Protein AF-A0A920RG18-F1 (afdb_monomer)

Radius of gyration: 22.8 Å; Cα contacts (8 Å, |Δi|>4): 360; chains: 1; bounding box: 55×48×65 Å

Sequence (261 aa):
MGRFRPRRASAFYIYRQESNDHEQSGLVAAVPLAEYEQGRMLPHEHTRGDREEQLICYLESVRASSSPVCLAYAGQANISTHIDEVMETEPLLDFVTHDRVRQIVWQVSDPERITQLQHDFSKVGTTYITDGHHRAAAGEKFAARQIRAGQSFSPNAGWTQLLALLVPLEGLRLLSHNRYVRYPHGFDQGAFLRALSSVVVVEKIQSEAIAQAGPTRSGEFIMLLGGESYRLDVDRTRLPNELVTDLDVSLLQKKNLGTVT

Solvent-accessible surface area (backbone atoms only — not comparable to full-atom values): 15549 Å² total; per-residue (Å²): 135,89,79,93,73,93,74,89,70,76,62,42,30,40,43,36,44,38,45,101,89,50,62,37,57,28,43,35,41,77,42,55,41,64,41,46,79,70,62,33,43,38,71,82,69,86,72,55,69,72,63,20,51,55,48,31,55,45,42,74,72,67,70,61,87,90,67,61,30,33,29,33,29,80,72,49,70,71,58,50,52,58,52,52,62,53,68,76,45,87,59,76,40,78,49,69,48,98,88,63,35,36,42,37,31,34,75,45,63,52,68,66,59,50,52,50,51,52,55,53,55,69,68,57,78,55,33,33,48,76,42,44,58,45,56,54,54,17,42,52,55,42,34,54,47,44,45,75,73,67,48,80,87,50,80,86,38,76,62,36,38,37,54,28,34,42,26,37,52,88,50,58,84,87,74,86,88,84,82,88,79,86,77,64,92,87,68,53,68,67,61,50,51,57,58,47,50,76,67,24,50,73,42,79,50,91,48,69,68,59,59,70,68,47,59,90,51,93,44,43,40,69,46,82,56,96,93,40,42,29,41,36,37,51,50,58,88,77,44,60,77,91,53,56,80,51,55,62,78,50,54,53,38,75,75,75,65,53,83,88,127

Foldseek 3Di:
DDDDDDDPADWKKKKWKDDPPAIFIFIWDWDFLVCVVVCQAAEDDDDDPVLLVVLLVVCVPVVDDPDAFEKEFADDPQLVVLSVVQVPDDFPDWDADPVRMIMTMHIGRDPVSVVSNVVVVVPTRHIYGPDDPSVSVSLVVNLVVCVVVVNDDDRPDSSRIGGHTYTYPVRDDDDDDDDDADDDPPDDPVVLVVLLVLFWPKDWDPDPVVLVVADDDFQWGWDQDPNTIIITHGPLVSDDPVCSPPGSVVSCDVRPRDDDD

Nearest PDB structures (foldseek):
  1k4j-assembly1_A  TM=3.443E-01  e=1.015E+00  Pantoea stewartii subsp. stewartii
  1kzf-assembly1_A  TM=2.634E-01  e=6.347E-01  Pantoea stewartii subsp. stewartii
  6wm2-assembly1_O  TM=2.349E-01  e=5.260E+00  Homo sapiens
  2wbm-assembly2_B  TM=1.714E-01  e=5.578E+00  Methanothermobacter thermautotrophicus str. Delta H

Structure (mmCIF, N/CA/C/O backbone):
data_AF-A0A920RG18-F1
#
_entry.id   AF-A0A920RG18-F1
#
loop_
_atom_site.group_PDB
_atom_site.id
_atom_site.type_symbol
_atom_site.label_atom_id
_atom_site.label_alt_id
_atom_site.label_comp_id
_atom_site.label_asym_id
_atom_site.label_entity_id
_atom_site.label_seq_id
_atom_site.pdbx_PDB_ins_code
_atom_site.Cartn_x
_atom_site.Cartn_y
_atom_site.Cartn_z
_atom_site.occupancy
_atom_site.B_iso_or_equiv
_atom_site.auth_seq_id
_atom_site.auth_comp_id
_atom_site.auth_asym_id
_atom_site.auth_atom_id
_atom_site.pdbx_PDB_model_num
ATOM 1 N N . MET A 1 1 ? -25.215 -3.107 -7.377 1.00 41.75 1 MET A N 1
ATOM 2 C CA . MET A 1 1 ? -25.303 -1.769 -6.750 1.00 41.75 1 MET A CA 1
ATOM 3 C C . MET A 1 1 ? -25.089 -1.949 -5.253 1.00 41.75 1 MET A C 1
ATOM 5 O O . MET A 1 1 ? -25.872 -2.654 -4.629 1.00 41.75 1 MET A O 1
ATOM 9 N N . GLY A 1 2 ? -23.979 -1.446 -4.708 1.00 59.12 2 GLY A N 1
ATOM 10 C CA . GLY A 1 2 ? -23.667 -1.570 -3.279 1.00 59.12 2 GLY A CA 1
ATOM 11 C C . GLY A 1 2 ? -24.456 -0.564 -2.437 1.00 59.12 2 GLY A C 1
ATOM 12 O O . GLY A 1 2 ? -24.834 0.495 -2.933 1.00 59.12 2 GLY A O 1
ATOM 13 N N . ARG A 1 3 ? -24.712 -0.884 -1.164 1.00 62.44 3 ARG A N 1
ATOM 14 C CA . ARG A 1 3 ? -25.320 0.033 -0.187 1.00 62.44 3 ARG A CA 1
ATOM 15 C C . ARG A 1 3 ? -24.342 0.244 0.963 1.00 62.44 3 ARG A C 1
ATOM 17 O O . ARG A 1 3 ? -24.015 -0.715 1.656 1.00 62.44 3 ARG A O 1
ATOM 24 N N . PHE A 1 4 ? -23.929 1.487 1.206 1.00 70.31 4 PHE A N 1
ATOM 25 C CA . PHE A 1 4 ? -23.178 1.829 2.412 1.00 70.31 4 PHE A CA 1
ATOM 26 C C . PHE A 1 4 ? -24.089 1.697 3.636 1.00 70.31 4 PHE A C 1
ATOM 28 O O . PHE A 1 4 ? -25.216 2.203 3.650 1.00 70.31 4 PHE A O 1
ATOM 35 N N . ARG A 1 5 ? -23.617 0.986 4.662 1.00 70.81 5 ARG A N 1
ATOM 36 C CA . ARG A 1 5 ? -24.289 0.889 5.959 1.00 70.81 5 ARG A CA 1
ATOM 37 C C . ARG A 1 5 ? -23.372 1.490 7.022 1.00 70.81 5 ARG A C 1
ATOM 39 O O . ARG A 1 5 ? -22.292 0.943 7.232 1.00 70.81 5 ARG A O 1
ATOM 46 N N . PRO A 1 6 ? -23.770 2.583 7.693 1.00 70.81 6 PRO A N 1
ATOM 47 C CA . PRO A 1 6 ? -22.968 3.136 8.773 1.00 70.81 6 PRO A CA 1
ATOM 48 C C . PRO A 1 6 ? -22.889 2.129 9.927 1.00 70.81 6 PRO A C 1
ATOM 50 O O . PRO A 1 6 ? -23.912 1.653 10.424 1.00 70.81 6 PRO A O 1
ATOM 53 N N . ARG A 1 7 ? -21.667 1.806 10.354 1.00 73.69 7 ARG A N 1
ATOM 54 C CA . ARG A 1 7 ? -21.377 1.056 11.583 1.00 73.69 7 ARG A CA 1
ATOM 55 C C . ARG A 1 7 ? -20.970 2.073 12.649 1.00 73.69 7 ARG A C 1
ATOM 57 O O . ARG A 1 7 ? -20.117 2.912 12.389 1.00 73.69 7 ARG A O 1
ATOM 64 N N . ARG A 1 8 ? -21.620 2.041 13.818 1.00 71.94 8 ARG A N 1
ATOM 65 C CA . ARG A 1 8 ? -21.361 3.001 14.912 1.00 71.94 8 ARG A CA 1
ATOM 66 C C . ARG A 1 8 ? -20.245 2.568 15.864 1.00 71.94 8 ARG A C 1
ATOM 68 O O . ARG A 1 8 ? -19.688 3.419 16.541 1.00 71.94 8 ARG A O 1
ATOM 75 N N . ALA A 1 9 ? -19.953 1.272 15.938 1.00 83.06 9 ALA A N 1
ATOM 76 C CA . ALA A 1 9 ? -18.877 0.753 16.772 1.00 83.06 9 ALA A CA 1
ATOM 77 C C . ALA A 1 9 ? -17.548 0.822 16.014 1.00 83.06 9 ALA A C 1
ATOM 79 O O . ALA A 1 9 ? -17.490 0.416 14.849 1.00 83.06 9 ALA A O 1
ATOM 80 N N . SER A 1 10 ? -16.507 1.319 16.682 1.00 87.88 10 SER A N 1
ATOM 81 C CA . SER A 1 10 ? -15.133 1.256 16.188 1.00 87.88 10 SER A CA 1
ATOM 82 C C . SER A 1 10 ? -14.728 -0.197 15.974 1.00 87.88 10 SER A C 1
ATOM 84 O O . SER A 1 10 ? -15.005 -1.054 16.811 1.00 87.88 10 SER A O 1
ATOM 86 N N . ALA A 1 11 ? -14.087 -0.466 14.846 1.00 94.44 11 ALA A N 1
ATOM 87 C CA . ALA A 1 11 ? -13.561 -1.778 14.525 1.00 94.44 11 ALA A CA 1
ATOM 88 C C . ALA A 1 11 ? -12.360 -1.624 13.598 1.00 94.44 11 ALA A C 1
ATOM 90 O O . ALA A 1 11 ? -12.334 -0.717 12.760 1.00 94.44 11 ALA A O 1
ATOM 91 N N . PHE A 1 12 ? -11.415 -2.545 13.724 1.00 97.00 12 PHE A N 1
ATOM 92 C CA . PHE A 1 12 ? -10.500 -2.848 12.634 1.00 97.00 12 PHE A CA 1
ATOM 93 C C . PHE A 1 12 ? -11.052 -4.007 11.818 1.00 97.00 12 PHE A C 1
ATOM 95 O O . PHE A 1 12 ? -11.976 -4.709 12.241 1.00 97.00 12 PHE A O 1
ATOM 102 N N . TYR A 1 13 ? -10.481 -4.205 10.641 1.00 97.44 13 TYR A N 1
ATOM 103 C CA . TYR A 1 13 ? -10.758 -5.388 9.844 1.00 97.44 13 TYR A CA 1
ATOM 104 C C . TYR A 1 13 ? -9.444 -6.042 9.469 1.00 97.44 13 TYR A C 1
ATOM 106 O O . TYR A 1 13 ? -8.442 -5.359 9.298 1.00 97.44 13 TYR A O 1
ATOM 114 N N . ILE A 1 14 ? -9.448 -7.356 9.335 1.00 98.25 14 ILE A N 1
ATOM 115 C CA . ILE A 1 14 ? -8.349 -8.077 8.703 1.00 98.25 14 ILE A CA 1
ATOM 116 C C . ILE A 1 14 ? -8.837 -8.468 7.326 1.00 98.25 14 ILE A C 1
ATOM 118 O O . ILE A 1 14 ? -9.969 -8.926 7.183 1.00 98.25 14 ILE A O 1
ATOM 122 N N . TYR A 1 15 ? -8.004 -8.249 6.323 1.00 97.56 15 TYR A N 1
ATOM 123 C CA . TYR A 1 15 ? -8.290 -8.597 4.944 1.00 97.56 15 TYR A CA 1
ATOM 124 C C . TYR A 1 15 ? -7.223 -9.556 4.444 1.00 97.56 15 TYR A C 1
ATOM 126 O O . TYR A 1 15 ? -6.036 -9.254 4.560 1.00 97.56 15 TYR A O 1
ATOM 134 N N . ARG A 1 16 ? -7.652 -10.693 3.895 1.00 96.88 16 ARG A N 1
ATOM 135 C CA . ARG A 1 16 ? -6.790 -11.691 3.262 1.00 96.88 16 ARG A CA 1
ATOM 136 C C . ARG A 1 16 ? -7.188 -11.882 1.808 1.00 96.88 16 ARG A C 1
ATOM 138 O O . ARG A 1 16 ? -8.374 -11.986 1.490 1.00 96.88 16 ARG A O 1
ATOM 145 N N . GLN A 1 17 ? -6.179 -11.956 0.950 1.00 95.12 17 GLN A N 1
ATOM 146 C CA . GLN A 1 17 ? -6.311 -12.354 -0.443 1.00 95.12 17 GLN A CA 1
ATOM 147 C C . GLN A 1 17 ? -5.532 -13.646 -0.659 1.00 95.12 17 GLN A C 1
ATOM 149 O O . GLN A 1 17 ? -4.350 -13.700 -0.326 1.00 95.12 17 GLN A O 1
ATOM 154 N N . GLU A 1 18 ? -6.173 -14.652 -1.243 1.00 94.94 18 GLU A N 1
ATOM 155 C CA . GLU A 1 18 ? -5.541 -15.919 -1.616 1.00 94.94 18 GLU A CA 1
ATOM 156 C C . GLU A 1 18 ? -5.648 -16.103 -3.131 1.00 94.94 18 GLU A C 1
ATOM 158 O O . GLU A 1 18 ? -6.735 -16.120 -3.715 1.00 94.94 18 GLU A O 1
ATOM 163 N N . SER A 1 19 ? -4.495 -16.243 -3.768 1.00 90.25 19 SER A N 1
ATOM 164 C CA . SER A 1 19 ? -4.335 -16.660 -5.159 1.00 90.25 19 SER A CA 1
ATOM 165 C C . SER A 1 19 ? -3.634 -18.022 -5.191 1.00 90.25 19 SER A C 1
AT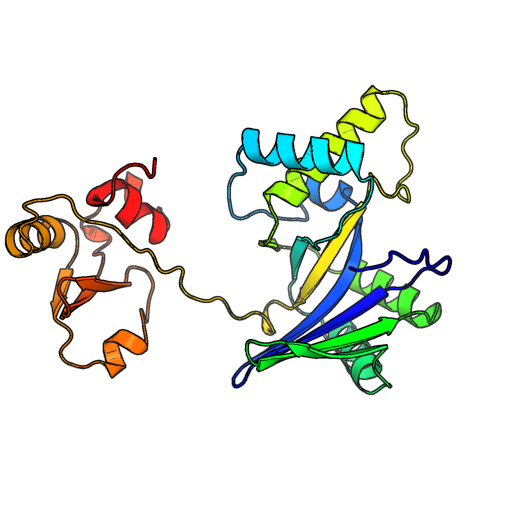OM 167 O O . SER A 1 19 ? -3.139 -18.483 -4.166 1.00 90.25 19 SER A O 1
ATOM 169 N N . ASN A 1 20 ? -3.592 -18.686 -6.351 1.00 82.06 20 ASN A N 1
ATOM 170 C CA . ASN A 1 20 ? -3.108 -20.073 -6.461 1.00 82.06 20 ASN A CA 1
ATOM 171 C C . ASN A 1 20 ? -1.714 -20.321 -5.855 1.00 82.06 20 ASN A C 1
ATOM 173 O O . ASN A 1 20 ? -1.422 -21.444 -5.457 1.00 82.06 20 ASN A O 1
ATOM 177 N N . ASP A 1 21 ? -0.846 -19.312 -5.828 1.00 87.88 21 ASP A N 1
ATOM 178 C CA . ASP A 1 21 ? 0.556 -19.432 -5.433 1.00 87.88 21 ASP A CA 1
ATOM 179 C C . ASP A 1 21 ? 0.996 -18.379 -4.401 1.00 87.88 21 ASP A C 1
ATOM 181 O O . ASP A 1 21 ? 2.193 -18.259 -4.118 1.00 87.88 21 ASP A O 1
ATOM 185 N N . HIS A 1 22 ? 0.061 -17.593 -3.861 1.00 91.50 22 HIS A N 1
ATOM 186 C CA . HIS A 1 22 ? 0.356 -16.548 -2.887 1.00 91.50 22 HIS A CA 1
ATOM 187 C C . HIS A 1 22 ? -0.863 -16.172 -2.056 1.00 91.50 22 HIS A C 1
ATOM 189 O O . HIS A 1 22 ? -1.947 -15.934 -2.596 1.00 91.50 22 HIS A O 1
ATOM 195 N N . GLU A 1 23 ? -0.633 -16.018 -0.759 1.00 92.50 23 GLU A N 1
ATOM 196 C CA . GLU A 1 23 ? -1.554 -15.382 0.165 1.00 92.50 23 GLU A CA 1
ATOM 197 C C . GLU A 1 23 ? -0.913 -14.136 0.770 1.00 92.50 23 GLU A C 1
ATOM 199 O O . GLU A 1 23 ? 0.291 -14.102 1.030 1.00 92.50 23 GLU A O 1
ATOM 204 N N . GLN A 1 24 ? -1.736 -13.120 1.001 1.00 93.19 24 GLN A N 1
ATOM 205 C CA . GLN A 1 24 ? -1.350 -11.930 1.745 1.00 93.19 24 GLN A CA 1
ATOM 206 C C . GLN A 1 24 ? -2.496 -11.515 2.658 1.00 93.19 24 GLN A C 1
ATOM 208 O O . GLN A 1 24 ? -3.657 -11.483 2.238 1.00 93.19 24 GLN A O 1
ATOM 213 N N . SER A 1 25 ? -2.172 -11.180 3.900 1.00 95.56 25 SER A N 1
ATOM 214 C CA . SER A 1 25 ? -3.116 -10.669 4.888 1.00 95.56 25 SER A CA 1
ATOM 215 C C . SER A 1 25 ? -2.619 -9.352 5.477 1.00 95.56 25 SER A C 1
ATOM 217 O O . SER A 1 25 ? -1.419 -9.080 5.537 1.00 95.56 25 SER A O 1
ATOM 219 N N . GLY A 1 26 ? -3.551 -8.496 5.883 1.00 96.31 26 GLY A N 1
ATOM 220 C CA . GLY A 1 26 ? -3.225 -7.200 6.461 1.00 96.31 26 GLY A CA 1
ATOM 221 C C . GLY A 1 26 ? -4.367 -6.593 7.263 1.00 96.31 26 GLY A C 1
ATOM 222 O O . GLY A 1 26 ? -5.529 -6.988 7.131 1.00 96.31 26 GLY A O 1
ATOM 223 N N . LEU A 1 27 ? -4.031 -5.609 8.094 1.00 97.94 27 LEU A N 1
ATOM 224 C CA . LEU A 1 27 ? -4.995 -4.859 8.893 1.00 97.94 27 LEU A CA 1
ATOM 225 C C . LEU A 1 27 ? -5.562 -3.699 8.071 1.00 97.94 27 LEU A C 1
ATOM 227 O O . LEU A 1 27 ? -4.824 -2.834 7.615 1.00 97.94 27 LEU A O 1
ATOM 231 N N . VAL A 1 28 ? -6.878 -3.623 7.930 1.00 97.69 28 VAL A N 1
ATOM 232 C CA . VAL A 1 28 ? -7.577 -2.440 7.433 1.00 97.69 28 VAL A CA 1
ATOM 233 C C . VAL A 1 28 ? -7.952 -1.545 8.611 1.00 97.69 28 VAL A C 1
ATOM 235 O O . VAL A 1 28 ? -8.736 -1.934 9.485 1.00 97.69 28 VAL A O 1
ATOM 238 N N . ALA A 1 29 ? -7.411 -0.329 8.618 1.00 96.19 29 ALA A N 1
ATOM 239 C CA . ALA A 1 29 ? -7.583 0.635 9.698 1.00 96.19 29 ALA A CA 1
ATOM 240 C C . ALA A 1 29 ? -7.623 2.083 9.185 1.00 96.19 29 ALA A C 1
ATOM 242 O O . ALA A 1 29 ? -7.261 2.382 8.047 1.00 96.19 29 ALA A O 1
ATOM 243 N N . ALA A 1 30 ? -8.076 2.989 10.051 1.00 94.75 30 ALA A N 1
ATOM 244 C CA . ALA A 1 30 ? -7.882 4.422 9.878 1.00 94.75 30 ALA A CA 1
ATOM 245 C C . ALA A 1 30 ? -6.514 4.802 10.463 1.00 94.75 30 ALA A C 1
ATOM 247 O O . ALA A 1 30 ? -6.273 4.584 11.651 1.00 94.75 30 ALA A O 1
ATOM 248 N N . VAL A 1 31 ? -5.629 5.330 9.621 1.00 95.62 31 VAL A N 1
ATOM 249 C CA . VAL A 1 31 ? -4.287 5.785 9.999 1.00 95.62 31 VAL A CA 1
ATOM 250 C C . VAL A 1 31 ? -4.259 7.315 9.966 1.00 95.62 31 VAL A C 1
ATOM 252 O O . VAL A 1 31 ? -4.686 7.892 8.963 1.00 95.62 31 VAL A O 1
ATOM 255 N N . PRO A 1 32 ? -3.761 8.005 11.008 1.00 95.31 32 PRO A N 1
ATOM 256 C CA . PRO A 1 32 ? -3.728 9.464 11.018 1.00 95.31 32 PRO A CA 1
ATOM 257 C C . PRO A 1 32 ? -2.934 10.022 9.833 1.00 95.31 32 PRO A C 1
ATOM 259 O O . PRO A 1 32 ? -1.797 9.615 9.604 1.00 95.31 32 PRO A O 1
ATOM 262 N N . LEU A 1 33 ? -3.480 11.014 9.121 1.00 94.38 33 LEU A N 1
ATOM 263 C CA . LEU A 1 33 ? -2.741 11.712 8.054 1.00 94.38 33 LEU A CA 1
ATOM 264 C C . LEU A 1 33 ? -1.475 12.408 8.581 1.00 94.38 33 LEU A C 1
ATOM 266 O O . LEU A 1 33 ? -0.507 12.556 7.844 1.00 94.38 33 LEU A O 1
ATOM 270 N N . ALA A 1 34 ? -1.442 12.733 9.876 1.00 93.69 34 ALA A N 1
ATOM 271 C CA . ALA A 1 34 ? -0.262 13.261 10.552 1.00 93.69 34 ALA A CA 1
ATOM 272 C C . ALA A 1 34 ? 0.974 12.343 10.432 1.00 93.69 34 ALA A C 1
ATOM 274 O O . ALA A 1 34 ? 2.097 12.833 10.441 1.00 93.69 34 ALA A O 1
ATOM 275 N N . GLU A 1 35 ? 0.798 11.023 10.290 1.00 94.25 35 GLU A N 1
ATOM 276 C CA . GLU A 1 35 ? 1.902 10.084 10.030 1.00 94.25 35 GLU A CA 1
ATOM 277 C C . GLU A 1 35 ? 2.577 10.355 8.671 1.00 94.25 35 GLU A C 1
ATOM 279 O O . GLU A 1 35 ? 3.793 10.220 8.536 1.00 94.25 35 GLU A O 1
ATOM 284 N N . TYR A 1 36 ? 1.800 10.772 7.667 1.00 94.06 36 TYR A N 1
ATOM 285 C CA . TYR A 1 36 ? 2.298 11.152 6.343 1.00 94.06 36 TYR A CA 1
ATOM 286 C C . TYR A 1 36 ? 2.988 12.517 6.388 1.00 94.06 36 TYR A C 1
ATOM 288 O O . TYR A 1 36 ? 4.131 12.637 5.954 1.00 94.06 36 TYR A O 1
ATOM 296 N N . GLU A 1 37 ? 2.355 13.507 7.022 1.00 90.56 37 GLU A N 1
ATOM 297 C CA . GLU A 1 37 ? 2.909 14.860 7.208 1.00 90.56 37 GLU A CA 1
ATOM 298 C C . GLU A 1 37 ? 4.246 14.850 7.973 1.00 90.56 37 GLU A C 1
ATOM 300 O O . GLU A 1 37 ? 5.138 15.656 7.712 1.00 90.56 37 GLU A O 1
ATOM 305 N N . GLN A 1 38 ? 4.403 13.918 8.919 1.00 93.12 38 GLN A N 1
ATOM 306 C CA . GLN A 1 38 ? 5.606 13.766 9.746 1.00 93.12 38 GLN A CA 1
ATOM 307 C C . GLN A 1 38 ? 6.662 12.842 9.117 1.00 93.12 38 GLN A C 1
ATOM 309 O O . GLN A 1 38 ? 7.675 12.553 9.755 1.00 93.12 38 GLN A O 1
ATOM 314 N N . GLY A 1 39 ? 6.441 12.364 7.888 1.00 92.50 39 GLY A N 1
ATOM 315 C CA . GLY A 1 39 ? 7.399 11.538 7.151 1.00 92.50 39 GLY A CA 1
ATOM 316 C C . GLY A 1 39 ? 7.544 10.100 7.660 1.00 92.50 39 GLY A C 1
ATOM 317 O O . GLY A 1 39 ? 8.533 9.446 7.335 1.00 92.50 39 GLY A O 1
ATOM 318 N N . ARG A 1 40 ? 6.587 9.584 8.446 1.00 94.44 40 ARG A N 1
ATOM 319 C CA . ARG A 1 40 ? 6.555 8.172 8.884 1.00 94.44 40 ARG A CA 1
ATOM 320 C C . ARG A 1 40 ? 5.862 7.242 7.883 1.00 94.44 40 ARG A C 1
ATOM 322 O O . ARG A 1 40 ? 6.078 6.032 7.935 1.00 94.44 40 ARG A O 1
ATOM 329 N N . MET A 1 41 ? 5.079 7.795 6.955 1.00 95.19 41 MET A N 1
ATOM 330 C CA . MET A 1 41 ? 4.600 7.118 5.741 1.00 95.19 41 MET A CA 1
ATOM 331 C C . MET A 1 41 ? 5.446 7.551 4.538 1.00 95.19 41 MET A C 1
ATOM 333 O O . MET A 1 41 ? 5.263 8.647 4.010 1.00 95.19 41 MET A O 1
ATOM 337 N N . LEU A 1 42 ? 6.368 6.695 4.097 1.00 92.25 42 LEU A N 1
ATOM 338 C CA . LEU A 1 42 ? 7.302 7.003 3.016 1.00 92.25 42 LEU A CA 1
ATOM 339 C C . LEU A 1 42 ? 6.713 6.662 1.633 1.00 92.25 42 LEU A C 1
ATOM 341 O O . LEU A 1 42 ? 6.401 5.494 1.374 1.00 92.25 42 LEU A O 1
ATOM 345 N N . PRO A 1 43 ? 6.577 7.641 0.719 1.00 89.88 43 PRO A N 1
ATOM 346 C CA . PRO A 1 43 ? 6.253 7.381 -0.680 1.00 89.88 43 PRO A CA 1
ATOM 347 C C . PRO A 1 43 ? 7.472 6.845 -1.449 1.00 89.88 43 PRO A C 1
ATOM 349 O O . PRO A 1 43 ? 8.617 7.072 -1.065 1.00 89.88 43 PRO A O 1
ATOM 352 N N . HIS A 1 44 ? 7.222 6.181 -2.580 1.00 81.12 44 HIS A N 1
ATOM 353 C CA . HIS A 1 44 ? 8.266 5.721 -3.512 1.00 81.12 44 HIS A CA 1
ATOM 354 C C . HIS A 1 44 ? 8.072 6.234 -4.952 1.00 81.12 44 HIS A C 1
ATOM 356 O O . HIS A 1 44 ? 8.886 5.948 -5.826 1.00 81.12 44 HIS A O 1
ATOM 362 N N . GLU A 1 45 ? 7.015 7.013 -5.200 1.00 76.00 45 GLU A N 1
ATOM 363 C CA . GLU A 1 45 ? 6.762 7.708 -6.462 1.00 76.00 45 GLU A CA 1
ATOM 364 C C . GLU A 1 45 ? 6.329 9.155 -6.202 1.00 76.00 45 GLU A C 1
ATOM 366 O O . GLU A 1 45 ? 5.754 9.478 -5.158 1.00 76.00 45 GLU A O 1
ATOM 371 N N . HIS A 1 46 ? 6.609 10.031 -7.170 1.00 81.31 46 HIS A N 1
ATOM 372 C CA . HIS A 1 46 ? 6.048 11.374 -7.185 1.00 81.31 46 HIS A CA 1
ATOM 373 C C . HIS A 1 46 ? 4.603 11.336 -7.667 1.00 81.31 46 HIS A C 1
ATOM 375 O O . HIS A 1 46 ? 4.253 10.634 -8.615 1.00 81.31 46 HIS A O 1
ATOM 381 N N . THR A 1 47 ? 3.775 12.165 -7.054 1.00 83.62 47 THR A N 1
ATOM 382 C CA . THR A 1 47 ? 2.387 12.347 -7.446 1.00 83.62 47 THR A CA 1
ATOM 383 C C . THR A 1 47 ? 2.251 13.441 -8.505 1.00 83.62 47 THR A C 1
ATOM 385 O O . THR A 1 47 ? 3.109 14.305 -8.688 1.00 83.62 47 THR A O 1
ATOM 388 N N . ARG A 1 48 ? 1.136 13.400 -9.236 1.00 82.06 48 ARG A N 1
ATOM 389 C CA . ARG A 1 48 ? 0.763 14.395 -10.245 1.00 82.06 48 ARG A CA 1
ATOM 390 C C . ARG A 1 48 ? -0.394 15.237 -9.724 1.00 82.06 48 ARG A C 1
ATOM 392 O O . ARG A 1 48 ? -1.407 14.677 -9.299 1.00 82.06 48 ARG A O 1
ATOM 399 N N . GLY A 1 49 ? -0.246 16.558 -9.797 1.00 85.88 49 GLY A N 1
ATOM 400 C CA . GLY A 1 49 ? -1.206 17.510 -9.232 1.00 85.88 49 GLY A CA 1
ATOM 401 C C . GLY A 1 49 ? -2.610 17.427 -9.834 1.00 85.88 49 GLY A C 1
ATOM 402 O O . GLY A 1 49 ? -3.592 17.569 -9.115 1.00 85.88 49 GLY A O 1
ATOM 403 N N . ASP A 1 50 ? -2.721 17.125 -11.129 1.00 86.44 50 ASP A N 1
ATOM 404 C CA . ASP A 1 50 ? -4.003 16.927 -11.815 1.00 86.44 50 ASP A CA 1
ATOM 405 C C . ASP A 1 50 ? -4.806 15.759 -11.220 1.00 86.44 50 ASP A C 1
ATOM 407 O O . ASP A 1 50 ? -6.003 15.883 -10.957 1.00 86.44 50 ASP A O 1
ATOM 411 N N . ARG A 1 51 ? -4.137 14.635 -10.949 1.00 88.06 51 ARG A N 1
ATOM 412 C CA . ARG A 1 51 ? -4.756 13.446 -10.353 1.00 88.06 51 ARG A CA 1
ATOM 413 C C . ARG A 1 51 ? -5.096 13.644 -8.878 1.00 88.06 51 ARG A C 1
ATOM 415 O O . ARG A 1 51 ? -6.110 13.132 -8.414 1.00 88.06 51 ARG A O 1
ATOM 422 N N . GLU A 1 52 ? -4.269 14.380 -8.144 1.00 92.50 52 GLU A N 1
ATOM 423 C CA . GLU A 1 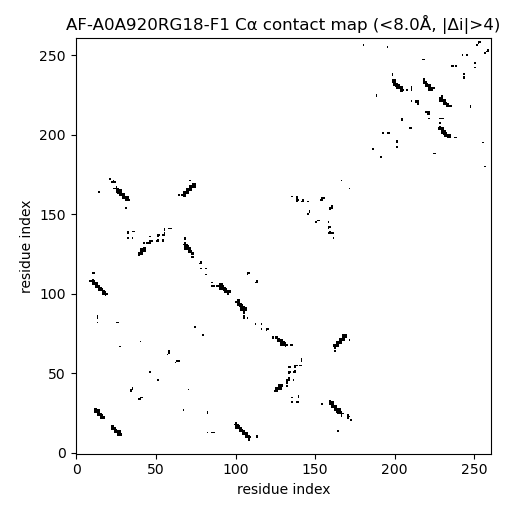52 ? -4.572 14.750 -6.759 1.00 92.50 52 GLU A CA 1
ATOM 424 C C . GLU A 1 52 ? -5.814 15.639 -6.677 1.00 92.50 52 GLU A C 1
ATOM 426 O O . GLU A 1 52 ? -6.683 15.374 -5.854 1.00 92.50 52 GLU A O 1
ATOM 431 N N . GLU A 1 53 ? -5.944 16.643 -7.549 1.00 93.12 53 GLU A N 1
ATOM 432 C CA . GLU A 1 53 ? -7.107 17.539 -7.552 1.00 93.12 53 GLU A CA 1
ATOM 433 C C . GLU A 1 53 ? -8.408 16.773 -7.807 1.00 93.12 53 GLU A C 1
ATOM 435 O O . GLU A 1 53 ? -9.389 16.961 -7.091 1.00 93.12 53 GLU A O 1
ATOM 440 N N . GLN A 1 54 ? -8.402 15.836 -8.761 1.00 92.25 54 GLN A N 1
ATOM 441 C CA . GLN A 1 54 ? -9.553 14.964 -9.018 1.00 92.25 54 GLN A CA 1
ATOM 442 C C . GLN A 1 54 ? -9.961 14.160 -7.775 1.00 92.25 54 GLN A C 1
ATOM 444 O O . GLN A 1 54 ? -11.152 14.029 -7.480 1.00 92.25 54 GLN A O 1
ATOM 449 N N . LEU A 1 55 ? -8.985 13.636 -7.030 1.00 93.19 55 LEU A N 1
ATOM 450 C CA . LEU A 1 55 ? -9.235 12.905 -5.787 1.00 93.19 55 LEU A CA 1
ATOM 451 C C . LEU A 1 55 ? -9.746 13.824 -4.673 1.00 93.19 55 LEU A C 1
ATOM 453 O O . LEU A 1 55 ? -10.619 13.414 -3.910 1.00 93.19 55 LEU A O 1
ATOM 457 N N . ILE A 1 56 ? -9.265 15.065 -4.596 1.00 93.81 56 ILE A N 1
ATOM 458 C CA . ILE A 1 56 ? -9.777 16.050 -3.638 1.00 93.81 56 ILE A CA 1
ATOM 459 C C . ILE A 1 56 ? -11.238 16.390 -3.956 1.00 93.81 56 ILE A C 1
ATOM 461 O O . ILE A 1 56 ? -12.076 16.308 -3.060 1.00 93.81 56 ILE A O 1
ATOM 465 N N . CYS A 1 57 ? -11.582 16.667 -5.219 1.00 93.88 57 CYS A N 1
ATOM 466 C CA . CYS A 1 57 ? -12.972 16.900 -5.627 1.00 93.88 57 CYS A CA 1
ATOM 467 C C . CYS A 1 57 ? -13.876 15.701 -5.299 1.00 93.88 57 CYS A C 1
ATOM 469 O O . CYS A 1 57 ? -15.022 15.870 -4.868 1.00 93.88 57 CYS A O 1
ATOM 471 N N . TYR A 1 58 ? -13.362 14.478 -5.471 1.00 93.00 58 TYR A N 1
ATOM 472 C CA . TYR A 1 58 ? -14.054 13.263 -5.049 1.00 93.00 58 TYR A CA 1
ATOM 473 C C . TYR A 1 58 ? -14.297 13.247 -3.531 1.00 93.00 58 TYR A C 1
ATOM 475 O O . TYR A 1 58 ? -15.428 13.009 -3.106 1.00 93.00 58 TYR A O 1
ATOM 483 N N . LEU A 1 59 ? -13.287 13.545 -2.706 1.00 91.81 59 LEU A N 1
ATOM 484 C CA . LEU A 1 59 ? -13.423 13.590 -1.243 1.00 91.81 59 LEU A CA 1
ATOM 485 C C . LEU A 1 59 ? -14.397 14.685 -0.781 1.00 91.81 59 LEU A C 1
ATOM 487 O O . LEU A 1 59 ? -15.213 14.435 0.106 1.00 91.81 59 LEU A O 1
ATOM 491 N N . GLU A 1 60 ? -14.373 15.859 -1.413 1.00 92.00 60 GLU A N 1
ATOM 492 C CA . GLU A 1 60 ? -15.298 16.970 -1.146 1.00 92.00 60 GLU A CA 1
ATOM 493 C C . GLU A 1 60 ? -16.759 16.580 -1.438 1.00 92.00 60 GLU A C 1
ATOM 495 O O . GLU A 1 60 ? -17.664 16.907 -0.659 1.00 92.00 60 GLU A O 1
ATOM 500 N N . SER A 1 61 ? -16.977 15.840 -2.531 1.00 91.38 61 SER A N 1
ATOM 501 C CA . SER A 1 61 ? -18.306 15.451 -3.019 1.00 91.38 61 SER A CA 1
ATOM 502 C C . SER A 1 61 ? -18.874 14.229 -2.295 1.00 91.38 61 SER A C 1
ATOM 504 O O . SER A 1 61 ? -20.024 14.237 -1.857 1.00 91.38 61 SER A O 1
ATOM 506 N N . VAL A 1 62 ? -18.080 13.162 -2.178 1.00 89.88 62 VAL A N 1
ATOM 507 C CA . VAL A 1 62 ? -18.519 11.850 -1.676 1.00 89.88 62 VAL A CA 1
ATOM 508 C C . VAL A 1 62 ? -18.352 11.738 -0.164 1.00 89.88 62 VAL A C 1
ATOM 510 O O . VAL A 1 62 ? -19.130 11.041 0.487 1.00 89.88 62 VAL A O 1
ATOM 513 N N . ARG A 1 63 ? -17.365 12.441 0.410 1.00 87.50 63 ARG A N 1
ATOM 514 C CA . ARG A 1 63 ? -17.059 12.452 1.853 1.00 87.50 63 ARG A CA 1
ATOM 515 C C . ARG A 1 63 ? -16.827 11.060 2.451 1.00 87.50 63 ARG A C 1
ATOM 517 O O . ARG A 1 63 ? -17.076 10.834 3.633 1.00 87.50 63 ARG A O 1
ATOM 524 N N . ALA A 1 64 ? -16.343 10.130 1.631 1.00 85.38 64 ALA A N 1
ATOM 525 C CA . ALA A 1 64 ? -15.958 8.787 2.036 1.00 85.38 64 ALA A CA 1
ATOM 526 C C . ALA A 1 64 ? -14.817 8.273 1.152 1.00 85.38 64 ALA A C 1
ATOM 528 O O . ALA A 1 64 ? -14.832 8.464 -0.066 1.00 85.38 64 ALA A O 1
ATOM 529 N N . SER A 1 65 ? -13.858 7.570 1.757 1.00 85.56 65 SER A N 1
ATOM 530 C CA . SER A 1 65 ? -12.880 6.778 1.009 1.00 85.56 65 SER A CA 1
ATOM 531 C C . SER A 1 65 ? -13.431 5.374 0.774 1.00 85.56 65 SER A C 1
ATOM 533 O O . SER A 1 65 ? -13.913 4.730 1.704 1.00 85.56 65 SER A O 1
ATOM 535 N N . SER A 1 66 ? -13.374 4.904 -0.471 1.00 84.50 66 SER A N 1
ATOM 536 C CA . SER A 1 66 ? -13.811 3.558 -0.868 1.00 84.50 66 SER A CA 1
ATOM 537 C C . SER A 1 66 ? -12.651 2.600 -1.133 1.00 84.50 66 SER A C 1
ATOM 539 O O . SER A 1 66 ? -12.887 1.419 -1.371 1.00 84.50 66 SER A O 1
ATOM 541 N N . SER A 1 67 ? -11.418 3.106 -1.141 1.00 88.88 67 SER A N 1
ATOM 542 C CA . SER A 1 67 ? -10.235 2.357 -1.556 1.00 88.88 67 SER A CA 1
ATOM 543 C C . SER A 1 67 ? -9.095 2.630 -0.576 1.00 88.88 67 SER A C 1
ATOM 545 O O . SER A 1 67 ? -8.655 3.782 -0.489 1.00 88.88 67 SER A O 1
ATOM 547 N N . PRO A 1 68 ? -8.615 1.615 0.163 1.00 94.38 68 PRO A N 1
ATOM 548 C CA . PRO A 1 68 ? -7.507 1.801 1.085 1.00 94.38 68 PRO A CA 1
ATOM 549 C C . PRO A 1 68 ? -6.221 2.214 0.355 1.00 94.38 68 PRO A C 1
ATOM 551 O O . PRO A 1 68 ? -5.989 1.865 -0.806 1.00 94.38 68 PRO A O 1
ATOM 554 N N . VAL A 1 69 ? -5.374 2.981 1.034 1.00 96.25 69 VAL A N 1
ATOM 555 C CA . VAL A 1 69 ? -3.952 3.109 0.691 1.00 96.25 69 VAL A CA 1
ATOM 556 C C . VAL A 1 69 ? -3.234 1.872 1.216 1.00 96.25 69 VAL A C 1
ATOM 558 O O . VAL A 1 69 ? -3.447 1.483 2.362 1.00 96.25 69 VAL A O 1
ATOM 561 N N . CYS A 1 70 ? -2.427 1.225 0.383 1.00 95.69 70 CYS A N 1
ATOM 562 C CA . CYS A 1 70 ? -1.664 0.061 0.812 1.00 95.69 70 CYS A CA 1
ATOM 563 C C . CYS A 1 70 ? -0.360 0.537 1.457 1.00 95.69 70 CYS A C 1
ATOM 565 O O . CYS A 1 70 ? 0.401 1.297 0.850 1.00 95.69 70 CYS A O 1
ATOM 567 N N . LEU A 1 71 ? -0.141 0.123 2.701 1.00 96.81 71 LEU A N 1
ATOM 568 C CA . LEU A 1 71 ? 1.024 0.453 3.507 1.00 96.81 71 LEU A CA 1
ATOM 569 C C . LEU A 1 71 ? 1.761 -0.834 3.860 1.00 96.81 71 LEU A C 1
ATOM 571 O O . LEU A 1 71 ? 1.177 -1.746 4.436 1.00 96.81 71 LEU A O 1
ATOM 575 N N . ALA A 1 72 ? 3.051 -0.891 3.561 1.00 96.25 72 ALA A N 1
ATOM 576 C CA . ALA A 1 72 ? 3.929 -1.946 4.036 1.00 96.25 72 ALA A CA 1
ATOM 577 C C . ALA A 1 72 ? 4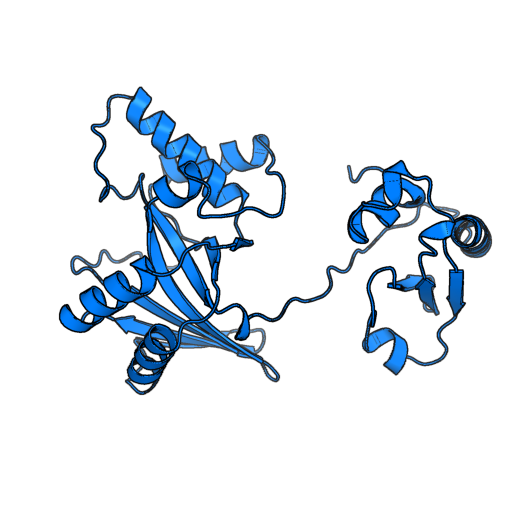.611 -1.542 5.343 1.00 96.25 72 ALA A C 1
ATOM 579 O O . ALA A 1 72 ? 4.977 -0.377 5.508 1.00 96.25 72 ALA A O 1
ATOM 580 N N . TYR A 1 73 ? 4.853 -2.492 6.239 1.00 96.56 73 TYR A N 1
ATOM 581 C CA . TYR A 1 73 ? 5.637 -2.272 7.455 1.00 96.56 73 TYR A CA 1
ATOM 582 C C . TYR A 1 73 ? 6.540 -3.471 7.757 1.00 96.56 73 TYR A C 1
ATOM 584 O O . TYR A 1 73 ? 6.265 -4.582 7.315 1.00 96.56 73 TYR A O 1
ATOM 592 N N . ALA A 1 74 ? 7.627 -3.255 8.500 1.00 95.88 74 ALA A N 1
ATOM 593 C CA . ALA A 1 74 ? 8.465 -4.358 8.973 1.00 95.88 74 ALA A CA 1
ATOM 594 C C . ALA A 1 74 ? 7.677 -5.216 9.972 1.00 95.88 74 ALA A C 1
ATOM 596 O O . ALA A 1 74 ? 7.176 -4.678 10.967 1.00 95.88 74 ALA A O 1
ATOM 597 N N . GLY A 1 75 ? 7.554 -6.518 9.706 1.00 94.00 75 GLY A N 1
ATOM 598 C CA . GLY A 1 75 ? 6.735 -7.420 10.504 1.00 94.00 75 GLY A CA 1
ATOM 599 C C . GLY A 1 75 ? 7.125 -7.417 11.983 1.00 94.00 75 GLY A C 1
ATOM 600 O O . GLY A 1 75 ? 8.298 -7.335 12.349 1.00 94.00 75 GLY A O 1
ATOM 601 N N . GLN A 1 76 ? 6.123 -7.517 12.855 1.00 95.25 76 GLN A N 1
ATOM 602 C CA . GLN A 1 76 ? 6.319 -7.693 14.293 1.00 95.25 76 GLN A CA 1
ATOM 603 C C . GLN A 1 76 ? 5.544 -8.920 14.751 1.00 95.25 76 GLN A C 1
ATOM 605 O O . GLN A 1 76 ? 4.342 -9.005 14.509 1.00 95.25 76 GLN A O 1
ATOM 610 N N . ALA A 1 77 ? 6.218 -9.828 15.461 1.00 94.88 77 ALA A N 1
ATOM 611 C CA . ALA A 1 77 ? 5.640 -11.105 15.877 1.00 94.88 77 ALA A CA 1
ATOM 612 C C . ALA A 1 77 ? 4.307 -10.942 16.627 1.00 94.88 77 ALA A C 1
ATOM 614 O O . ALA A 1 77 ? 3.355 -11.640 16.315 1.00 94.88 77 ALA A O 1
ATOM 615 N N . ASN A 1 78 ? 4.204 -9.974 17.547 1.00 95.38 78 ASN A N 1
ATOM 616 C CA . ASN A 1 78 ? 2.966 -9.730 18.296 1.00 95.38 78 ASN A CA 1
ATOM 617 C C . ASN A 1 78 ? 1.789 -9.355 17.382 1.00 95.38 78 ASN A C 1
ATOM 619 O O . ASN A 1 78 ? 0.682 -9.852 17.568 1.00 95.38 78 ASN A O 1
ATOM 623 N N . ILE A 1 79 ? 2.031 -8.507 16.375 1.00 96.69 79 ILE A N 1
ATOM 624 C CA . ILE A 1 79 ? 0.998 -8.101 15.415 1.00 96.69 79 ILE A CA 1
ATOM 625 C C . ILE A 1 79 ? 0.558 -9.311 14.590 1.00 96.69 79 ILE A C 1
ATOM 627 O O . ILE A 1 79 ? -0.643 -9.533 14.447 1.00 96.69 79 ILE A O 1
ATOM 631 N N . SER A 1 80 ? 1.515 -10.101 14.090 1.00 95.12 80 SER A N 1
ATOM 632 C CA . SER A 1 80 ? 1.229 -11.326 13.339 1.00 95.12 80 SER A CA 1
ATOM 633 C C . SER A 1 80 ? 0.394 -12.301 14.167 1.00 95.12 80 SER A C 1
ATOM 635 O O . SER A 1 80 ? -0.676 -12.690 13.720 1.00 95.12 80 SER A O 1
ATOM 637 N N . THR A 1 81 ? 0.788 -12.578 15.415 1.00 95.88 81 THR A N 1
ATOM 638 C CA . THR A 1 81 ? 0.029 -13.447 16.328 1.00 95.88 81 THR A CA 1
ATOM 639 C C . THR A 1 81 ? -1.413 -12.971 16.500 1.00 95.88 81 THR A C 1
ATOM 641 O O . THR A 1 81 ? -2.343 -13.766 16.393 1.00 95.88 81 THR A O 1
ATOM 644 N N . HIS A 1 82 ? -1.637 -11.672 16.724 1.00 95.50 82 HIS A N 1
ATOM 645 C CA . HIS A 1 82 ? -2.996 -11.147 16.873 1.00 95.50 82 HIS A CA 1
ATOM 646 C C . HIS A 1 82 ? -3.829 -11.244 15.596 1.00 95.50 82 HIS A C 1
ATOM 648 O O . HIS A 1 82 ? -5.046 -11.429 15.691 1.00 95.50 82 HIS A O 1
ATOM 654 N N . ILE A 1 83 ? -3.198 -11.077 14.432 1.00 96.00 83 ILE A N 1
ATOM 655 C CA . ILE A 1 83 ? -3.846 -11.230 13.130 1.00 96.00 83 ILE A CA 1
ATOM 656 C C . ILE A 1 83 ? -4.221 -12.699 12.899 1.00 96.00 83 ILE A C 1
ATOM 658 O O . ILE A 1 83 ? -5.378 -12.975 12.580 1.00 96.00 83 ILE A O 1
ATOM 662 N N . ASP A 1 84 ? -3.295 -13.624 13.142 1.00 95.94 84 ASP A N 1
ATOM 663 C CA . ASP A 1 84 ? -3.493 -15.067 12.979 1.00 95.94 84 ASP A CA 1
ATOM 664 C C . ASP A 1 84 ? -4.610 -15.585 13.892 1.00 95.94 84 ASP A C 1
ATOM 666 O O . ASP A 1 84 ? -5.546 -16.223 13.418 1.00 95.94 84 ASP A O 1
ATOM 670 N N . GLU A 1 85 ? -4.608 -15.207 15.174 1.00 96.56 85 GLU A N 1
ATOM 671 C CA . GLU A 1 85 ? -5.674 -15.567 16.122 1.00 96.56 85 GLU A CA 1
ATOM 672 C C . GLU A 1 85 ? -7.073 -15.136 15.661 1.00 96.56 85 GLU A C 1
ATOM 674 O O . GLU A 1 85 ? -8.056 -15.831 15.911 1.00 96.56 85 GLU A O 1
ATOM 679 N N . VAL A 1 86 ? -7.192 -13.971 15.018 1.00 97.38 86 VAL A N 1
ATOM 680 C CA . VAL A 1 86 ? -8.483 -13.510 14.489 1.00 97.38 86 VAL A CA 1
ATOM 681 C C . VAL A 1 86 ? -8.861 -14.297 13.239 1.00 97.38 86 VAL A C 1
ATOM 683 O O . VAL A 1 86 ? -10.043 -14.585 13.052 1.00 97.38 86 VAL A O 1
ATOM 686 N N . MET A 1 87 ? -7.893 -14.658 12.394 1.00 97.12 87 MET A N 1
ATOM 687 C CA . MET A 1 87 ? -8.149 -15.440 11.181 1.00 97.12 87 MET A CA 1
ATOM 688 C C . MET A 1 87 ? -8.627 -16.873 11.469 1.00 97.12 87 MET A C 1
ATOM 690 O O . MET A 1 87 ? -9.260 -17.466 10.598 1.00 97.12 87 MET A O 1
ATOM 694 N N . GLU A 1 88 ? -8.414 -17.391 12.683 1.00 97.31 88 GLU A N 1
ATOM 695 C CA . GLU A 1 88 ? -8.990 -18.659 13.170 1.00 97.31 88 GLU A CA 1
ATOM 696 C C . GLU A 1 88 ? -10.483 -18.559 13.552 1.00 97.31 88 GLU A C 1
ATOM 698 O O . GLU A 1 88 ? -11.126 -19.560 13.873 1.00 97.31 88 GLU A O 1
ATOM 703 N N . THR A 1 89 ? -11.062 -17.354 13.540 1.00 96.94 89 THR A N 1
ATOM 704 C CA . THR A 1 89 ? -12.491 -17.133 13.815 1.00 96.94 89 THR A CA 1
ATOM 705 C C . THR A 1 89 ? -13.332 -17.115 12.535 1.00 96.94 89 THR A C 1
ATOM 707 O O . THR A 1 89 ? -12.809 -17.041 11.422 1.00 96.94 89 THR A O 1
ATOM 710 N N . GLU A 1 90 ? -14.660 -17.154 12.687 1.00 97.44 90 GLU A N 1
ATOM 711 C CA . GLU A 1 90 ? -15.587 -17.074 11.554 1.00 97.44 90 GLU A CA 1
ATOM 712 C C . GLU A 1 90 ? -15.420 -15.738 10.793 1.00 97.44 90 GLU A C 1
ATOM 714 O O . GLU A 1 90 ? -15.550 -14.665 11.401 1.00 97.44 90 GLU A O 1
ATOM 719 N N . PRO A 1 91 ? -15.158 -15.763 9.473 1.00 98.06 91 PRO A N 1
ATOM 720 C CA . PRO A 1 91 ? -15.006 -14.546 8.690 1.00 98.06 91 PRO A CA 1
ATOM 721 C C . PRO A 1 91 ? -16.334 -13.796 8.535 1.00 98.06 91 PRO A C 1
ATOM 723 O O . PRO A 1 91 ? -17.412 -14.370 8.399 1.00 98.06 91 PRO A O 1
ATOM 726 N N . LEU A 1 92 ? -16.255 -12.465 8.482 1.00 96.75 92 LEU A N 1
ATOM 727 C CA . LEU A 1 92 ? -17.391 -11.607 8.142 1.00 96.75 92 LEU A CA 1
ATOM 728 C C . LEU A 1 92 ? -17.787 -11.758 6.666 1.00 96.75 92 LEU A C 1
ATOM 730 O O . LEU A 1 92 ? -18.971 -11.673 6.335 1.00 96.75 92 LEU A O 1
ATOM 734 N N . LEU A 1 93 ? -16.799 -11.907 5.780 1.00 96.69 93 LEU A N 1
ATOM 735 C CA . LEU A 1 93 ? -16.979 -12.142 4.348 1.00 96.69 93 LEU A CA 1
ATOM 736 C C . LEU A 1 93 ? -15.971 -13.189 3.883 1.00 96.69 93 LEU A C 1
ATOM 738 O O . LEU A 1 93 ? -14.805 -13.099 4.248 1.00 96.69 93 LEU A O 1
ATOM 742 N N . ASP A 1 94 ? -16.409 -14.107 3.028 1.00 97.69 94 ASP A N 1
ATOM 743 C CA . ASP A 1 94 ? -15.563 -15.086 2.345 1.00 97.69 94 ASP A CA 1
ATOM 744 C C . ASP A 1 94 ? -16.167 -15.362 0.965 1.00 97.69 94 ASP A C 1
ATOM 746 O O . ASP A 1 94 ? -17.295 -15.852 0.851 1.00 97.69 94 ASP A O 1
ATOM 750 N N . PHE A 1 95 ? -15.477 -14.944 -0.094 1.00 96.81 95 PHE A N 1
ATOM 751 C CA . PHE A 1 95 ? -15.959 -15.104 -1.463 1.00 96.81 95 PHE A CA 1
ATOM 752 C C . PHE A 1 95 ? -14.811 -15.180 -2.465 1.00 96.81 95 PHE A C 1
ATOM 754 O O . PHE A 1 95 ? -13.710 -14.701 -2.220 1.00 96.81 95 PHE A O 1
ATOM 761 N N . VAL A 1 96 ? -15.088 -15.750 -3.637 1.00 96.38 96 VAL A N 1
ATOM 762 C CA . VAL A 1 96 ? -14.129 -15.847 -4.744 1.00 96.38 96 VAL A CA 1
ATOM 763 C C . VAL A 1 96 ? -14.535 -14.884 -5.854 1.00 96.38 96 VAL A C 1
ATOM 765 O O . VAL A 1 96 ? -15.695 -14.858 -6.274 1.00 96.38 96 VAL A O 1
ATOM 768 N N . THR A 1 97 ? -13.592 -14.071 -6.324 1.00 93.12 97 THR A N 1
ATOM 769 C CA . THR A 1 97 ? -13.796 -13.154 -7.448 1.00 93.12 97 THR A CA 1
ATOM 770 C C . THR A 1 97 ? -13.649 -13.869 -8.797 1.00 93.12 97 THR A C 1
ATOM 772 O O . THR A 1 97 ? -13.192 -15.005 -8.894 1.00 93.12 97 THR A O 1
ATOM 775 N N . HIS A 1 98 ? -14.093 -13.219 -9.875 1.00 91.56 98 HIS A N 1
ATOM 776 C CA . HIS A 1 98 ? -14.113 -13.789 -11.232 1.00 91.56 98 HIS A CA 1
ATOM 777 C C . HIS A 1 98 ? -12.725 -14.195 -11.769 1.00 91.56 98 HIS A C 1
ATOM 779 O O . HIS A 1 98 ? -12.622 -15.086 -12.609 1.00 91.56 98 HIS A O 1
ATOM 785 N N . ASP A 1 99 ? -11.669 -13.562 -11.265 1.00 90.50 99 ASP A N 1
ATOM 786 C CA . ASP A 1 99 ? -10.252 -13.845 -11.511 1.00 90.50 99 ASP A CA 1
ATOM 787 C C . ASP A 1 99 ? -9.694 -14.977 -10.624 1.00 90.50 99 ASP A C 1
ATOM 789 O O . ASP A 1 99 ? -8.494 -15.239 -10.642 1.00 90.50 99 ASP A O 1
ATOM 793 N N . ARG A 1 100 ? -10.565 -15.697 -9.900 1.00 93.06 100 ARG A N 1
ATOM 794 C CA . ARG A 1 100 ? -10.240 -16.833 -9.018 1.00 93.06 100 ARG A CA 1
ATOM 795 C C . ARG A 1 100 ? -9.374 -16.471 -7.809 1.00 93.06 100 ARG A C 1
ATOM 797 O O . ARG A 1 100 ? -8.718 -17.347 -7.254 1.00 93.06 100 ARG A O 1
ATOM 804 N N . VAL A 1 101 ? -9.409 -15.215 -7.372 1.00 94.69 101 VAL A N 1
ATOM 805 C CA . VAL A 1 101 ? -8.813 -14.794 -6.099 1.00 94.69 101 VAL A CA 1
ATOM 806 C C . VAL A 1 101 ? -9.864 -14.928 -4.997 1.00 94.69 101 VAL A C 1
ATOM 808 O O . VAL A 1 101 ? -10.974 -14.405 -5.119 1.00 94.69 101 VAL A O 1
ATOM 811 N N . ARG A 1 102 ? -9.550 -15.648 -3.920 1.00 96.88 102 ARG A N 1
ATOM 812 C CA . ARG A 1 102 ? -10.412 -15.704 -2.733 1.00 96.88 102 ARG A CA 1
ATOM 813 C C . ARG A 1 102 ? -10.128 -14.496 -1.849 1.00 96.88 102 ARG A C 1
ATOM 815 O O . ARG A 1 102 ? -8.979 -14.111 -1.653 1.00 96.88 102 ARG A O 1
ATOM 822 N N . GLN A 1 103 ? -11.194 -13.890 -1.354 1.00 97.00 103 GLN A N 1
ATOM 823 C CA . GLN A 1 103 ? -11.203 -12.647 -0.600 1.00 97.00 103 GLN A CA 1
ATOM 824 C C . GLN A 1 103 ? -11.894 -12.909 0.729 1.00 97.00 103 GLN A C 1
ATOM 826 O O . GLN A 1 103 ? -13.062 -13.310 0.745 1.00 97.00 103 GLN A O 1
ATOM 831 N N . ILE A 1 104 ? -11.190 -12.676 1.833 1.00 98.19 104 ILE A N 1
ATOM 832 C CA . ILE A 1 104 ? -11.696 -12.991 3.167 1.00 98.19 104 ILE A CA 1
ATOM 833 C C . ILE A 1 104 ? -11.512 -11.784 4.080 1.00 98.19 104 ILE A C 1
ATOM 835 O O . ILE A 1 104 ? -10.468 -11.129 4.067 1.00 98.19 104 ILE A O 1
ATOM 839 N N . VAL A 1 105 ? -12.551 -11.450 4.842 1.00 97.88 105 VAL A N 1
ATOM 840 C CA . VAL A 1 105 ? -12.564 -10.302 5.751 1.00 97.88 105 VAL A CA 1
ATOM 841 C C . VAL A 1 105 ? -13.022 -10.749 7.125 1.00 97.88 105 VAL A C 1
ATOM 843 O O . VAL A 1 105 ? -14.112 -11.299 7.252 1.00 97.88 105 VAL A O 1
ATOM 846 N N . TRP A 1 106 ? -12.261 -10.413 8.160 1.00 98.19 106 TRP A N 1
ATOM 847 C CA . TRP A 1 106 ? -12.657 -10.568 9.560 1.00 98.19 106 TRP A CA 1
ATOM 848 C C . TRP A 1 106 ? -12.879 -9.201 10.190 1.00 98.19 106 TRP A C 1
ATOM 850 O O . TRP A 1 106 ? -12.207 -8.228 9.846 1.00 98.19 106 TRP A O 1
ATOM 860 N N . GLN A 1 107 ? -13.824 -9.120 11.122 1.00 96.94 107 GLN A N 1
ATOM 861 C CA . GLN A 1 107 ? -14.062 -7.914 11.908 1.00 96.94 107 GLN A CA 1
ATOM 862 C C . GLN A 1 107 ? -13.409 -8.054 13.283 1.00 96.94 107 GLN A C 1
ATOM 864 O O . GLN A 1 107 ? -13.696 -8.996 14.014 1.00 96.94 107 GLN A O 1
ATOM 869 N N . VAL A 1 108 ? -12.605 -7.067 13.671 1.00 97.06 108 VAL A N 1
ATOM 870 C CA . VAL A 1 108 ? -12.037 -6.950 15.017 1.00 97.06 108 VAL A CA 1
ATOM 871 C C . VAL A 1 108 ? -12.785 -5.852 15.761 1.00 97.06 108 VAL A C 1
ATOM 873 O O . VAL A 1 108 ? -12.535 -4.666 15.551 1.00 97.06 108 VAL A O 1
ATOM 876 N N . SER A 1 109 ? -13.737 -6.248 16.606 1.00 95.19 109 SER A N 1
ATOM 877 C CA . SER A 1 109 ? -14.558 -5.329 17.413 1.00 95.19 109 SER A CA 1
ATOM 878 C C . SER A 1 109 ? -14.349 -5.460 18.923 1.00 95.19 109 SER A C 1
ATOM 880 O O . SER A 1 109 ? -14.979 -4.725 19.679 1.00 95.19 109 SER A O 1
ATOM 882 N N . ASP A 1 110 ? -13.509 -6.399 19.362 1.00 94.56 110 ASP A N 1
ATOM 883 C CA . ASP A 1 110 ? -13.161 -6.568 20.771 1.00 94.56 110 ASP A CA 1
ATOM 884 C C . ASP A 1 110 ? -12.282 -5.393 21.264 1.00 94.56 110 ASP A C 1
ATOM 886 O O . ASP A 1 110 ? -11.213 -5.163 20.686 1.00 94.56 110 ASP A O 1
ATOM 890 N N . PRO A 1 111 ? -12.701 -4.624 22.290 1.00 94.62 111 PRO A N 1
ATOM 891 C CA . PRO A 1 111 ? -11.971 -3.440 22.746 1.00 94.62 111 PRO A CA 1
ATOM 892 C C . PRO A 1 111 ? -10.556 -3.723 23.265 1.00 94.62 111 PRO A C 1
ATOM 894 O O . PRO A 1 111 ? -9.666 -2.889 23.076 1.00 94.62 111 PRO A O 1
ATOM 897 N N . GLU A 1 112 ? -10.337 -4.873 23.907 1.00 95.25 112 GLU A N 1
ATOM 898 C CA . GLU A 1 112 ? -9.018 -5.262 24.420 1.00 95.25 112 GLU A CA 1
ATOM 899 C C . GLU A 1 112 ? -8.061 -5.530 23.259 1.00 95.25 112 GLU A C 1
ATOM 901 O O . GLU A 1 112 ? -6.989 -4.926 23.183 1.00 95.25 112 GLU A O 1
ATOM 906 N N . ARG A 1 113 ? -8.492 -6.330 22.278 1.00 95.50 113 ARG A N 1
ATOM 907 C CA . ARG A 1 113 ? -7.719 -6.600 21.062 1.00 95.50 113 ARG A CA 1
ATOM 908 C C . ARG A 1 113 ? -7.458 -5.345 20.233 1.00 95.50 113 ARG A C 1
ATOM 910 O O . ARG A 1 113 ? -6.351 -5.180 19.727 1.00 95.50 113 ARG A O 1
ATOM 917 N N . ILE A 1 114 ? -8.436 -4.444 20.101 1.00 96.00 114 ILE A N 1
ATOM 918 C CA . ILE A 1 114 ? -8.239 -3.148 19.426 1.00 96.00 114 ILE A CA 1
ATOM 919 C C . ILE A 1 114 ? -7.136 -2.352 20.125 1.00 96.00 114 ILE A C 1
ATOM 921 O O . ILE A 1 114 ? -6.231 -1.853 19.457 1.00 96.00 114 ILE A O 1
ATOM 925 N N . THR A 1 115 ? -7.192 -2.259 21.454 1.00 96.12 115 THR A N 1
ATOM 926 C CA . THR A 1 115 ? -6.203 -1.521 22.253 1.00 96.12 115 THR A CA 1
ATOM 927 C C . THR A 1 115 ? -4.810 -2.134 22.112 1.00 96.12 115 THR A C 1
ATOM 929 O O . THR A 1 115 ? -3.829 -1.411 21.938 1.00 96.12 115 THR A O 1
ATOM 932 N N . GLN A 1 116 ? -4.719 -3.463 22.128 1.00 96.25 116 GLN A N 1
ATOM 933 C CA . GLN A 1 116 ? -3.461 -4.185 21.962 1.00 96.25 116 GLN A CA 1
ATOM 934 C C . GLN A 1 116 ? -2.863 -3.978 20.564 1.00 96.25 116 GLN A C 1
ATOM 936 O O . GLN A 1 116 ? -1.693 -3.620 20.446 1.00 96.25 116 GLN A O 1
ATOM 941 N N . LEU A 1 117 ? -3.675 -4.093 19.507 1.00 96.81 117 LEU A N 1
ATOM 942 C CA . LEU A 1 117 ? -3.244 -3.802 18.138 1.00 96.81 117 LEU A CA 1
ATOM 943 C C . LEU A 1 117 ? -2.784 -2.347 17.997 1.00 96.81 117 LEU A C 1
ATOM 945 O O . LEU A 1 117 ? -1.727 -2.102 17.427 1.00 96.81 117 LEU A O 1
ATOM 949 N N . GLN A 1 118 ? -3.519 -1.378 18.550 1.00 96.19 118 GLN A N 1
ATOM 950 C CA . GLN A 1 118 ? -3.088 0.026 18.564 1.00 96.19 118 GLN A CA 1
ATOM 951 C C . GLN A 1 118 ? -1.734 0.199 19.262 1.00 96.19 118 GLN A C 1
ATOM 953 O O . GLN A 1 118 ? -0.861 0.902 18.750 1.00 96.19 118 GLN A O 1
ATOM 958 N N . HIS A 1 119 ? -1.543 -0.450 20.412 1.00 96.75 119 HIS A N 1
ATOM 959 C CA . HIS A 1 119 ? -0.289 -0.402 21.150 1.00 96.75 119 HIS A CA 1
ATOM 960 C C . HIS A 1 119 ? 0.872 -1.014 20.356 1.00 96.75 119 HIS A C 1
ATOM 962 O O . HIS A 1 119 ? 1.943 -0.410 20.282 1.00 96.75 119 HIS A O 1
ATOM 968 N N . ASP A 1 120 ? 0.683 -2.170 19.727 1.00 97.12 120 ASP A N 1
ATOM 969 C CA . ASP A 1 120 ? 1.747 -2.812 18.957 1.00 97.12 120 ASP A CA 1
ATOM 970 C C . ASP A 1 120 ? 2.054 -2.056 17.659 1.00 97.12 120 ASP A C 1
ATOM 972 O O . ASP A 1 120 ? 3.224 -1.819 17.356 1.00 97.12 120 ASP A O 1
ATOM 976 N N . PHE A 1 121 ? 1.040 -1.539 16.958 1.00 96.31 121 PHE A N 1
ATOM 977 C CA . PHE A 1 121 ? 1.262 -0.662 15.804 1.00 96.31 121 PHE A CA 1
ATOM 978 C C . PHE A 1 121 ? 1.927 0.666 16.182 1.00 96.31 121 PHE A C 1
ATOM 980 O O . PHE A 1 121 ? 2.681 1.198 15.374 1.00 96.31 121 PHE A O 1
ATOM 987 N N . SER A 1 122 ? 1.760 1.177 17.408 1.00 94.69 122 SER A N 1
ATOM 988 C CA . SER A 1 122 ? 2.485 2.383 17.849 1.00 94.69 122 SER A CA 1
ATOM 989 C C . SER A 1 122 ? 4.008 2.194 17.928 1.00 94.69 122 SER A C 1
ATOM 991 O O . SER A 1 122 ? 4.752 3.172 17.963 1.00 94.69 122 SER A O 1
ATOM 993 N N . LYS A 1 123 ? 4.482 0.939 17.942 1.00 95.31 123 LYS A N 1
ATOM 994 C CA . LYS A 1 123 ? 5.910 0.580 17.921 1.00 95.31 123 LYS A CA 1
ATOM 995 C C . LYS A 1 123 ? 6.453 0.429 16.500 1.00 95.31 123 LYS A C 1
ATOM 997 O O . LYS A 1 123 ? 7.658 0.252 16.328 1.00 95.31 123 LYS A O 1
ATOM 1002 N N . VAL A 1 124 ? 5.595 0.435 15.478 1.00 94.94 124 VAL A N 1
ATOM 1003 C CA . VAL A 1 124 ? 6.022 0.406 14.074 1.00 94.94 124 VAL A CA 1
ATOM 1004 C C . VAL A 1 124 ? 6.624 1.767 13.734 1.00 94.94 124 VAL A C 1
ATOM 1006 O O . VAL A 1 124 ? 5.936 2.781 13.761 1.00 94.94 124 VAL A O 1
ATOM 1009 N N . GLY A 1 125 ? 7.923 1.799 13.428 1.00 91.62 125 GLY A N 1
ATOM 1010 C CA . GLY A 1 125 ? 8.631 3.062 13.205 1.00 91.62 125 GLY A CA 1
ATOM 1011 C C . GLY A 1 125 ? 8.292 3.742 11.877 1.00 91.62 125 GLY A C 1
ATOM 1012 O O . GLY A 1 125 ? 8.077 4.951 11.828 1.00 91.62 125 GLY A O 1
ATOM 1013 N N . THR A 1 126 ? 8.271 2.984 10.781 1.00 94.50 126 THR A N 1
ATOM 1014 C CA . THR A 1 126 ? 8.060 3.525 9.433 1.00 94.50 126 THR A CA 1
ATOM 1015 C C . THR A 1 126 ? 7.200 2.580 8.618 1.00 94.50 126 THR A C 1
ATOM 1017 O O . THR A 1 126 ? 7.334 1.358 8.712 1.00 94.50 126 THR A O 1
ATOM 1020 N N . THR A 1 127 ? 6.335 3.168 7.802 1.00 96.81 127 THR A N 1
ATOM 1021 C CA . THR A 1 127 ? 5.523 2.464 6.816 1.00 96.81 127 THR A CA 1
ATOM 1022 C C . THR A 1 127 ? 5.844 2.977 5.417 1.00 96.81 127 THR A C 1
ATOM 1024 O O . THR A 1 127 ? 6.247 4.127 5.244 1.00 96.81 127 THR A O 1
ATOM 1027 N N . TYR A 1 128 ? 5.679 2.128 4.410 1.00 95.88 128 TYR A N 1
ATOM 1028 C CA . TYR A 1 128 ? 5.969 2.446 3.014 1.00 95.88 128 TYR A CA 1
ATOM 1029 C C . TYR A 1 128 ? 4.682 2.387 2.210 1.00 95.88 128 TYR A C 1
ATOM 1031 O O . TYR A 1 128 ? 3.989 1.374 2.229 1.00 95.88 128 TYR A O 1
ATOM 1039 N N . ILE A 1 129 ? 4.363 3.447 1.477 1.00 95.31 129 ILE A N 1
ATOM 1040 C CA . ILE A 1 129 ? 3.197 3.443 0.594 1.00 95.31 129 ILE A CA 1
ATOM 1041 C C . ILE A 1 129 ? 3.526 2.537 -0.590 1.00 95.31 129 ILE A C 1
ATOM 1043 O O . ILE A 1 129 ? 4.416 2.864 -1.372 1.00 95.31 129 ILE A O 1
ATOM 1047 N N . THR A 1 130 ? 2.837 1.406 -0.720 1.00 91.25 130 THR A N 1
ATOM 1048 C CA . THR A 1 130 ? 3.014 0.458 -1.835 1.00 91.25 130 THR A CA 1
ATOM 1049 C C . THR A 1 130 ? 2.001 0.684 -2.949 1.00 91.25 130 THR A C 1
ATOM 1051 O O . THR A 1 130 ? 2.319 0.450 -4.109 1.00 91.25 130 THR A O 1
ATOM 1054 N N . ASP A 1 131 ? 0.820 1.209 -2.620 1.00 91.94 131 ASP A N 1
ATOM 1055 C CA . ASP A 1 131 ? -0.165 1.700 -3.583 1.00 91.94 131 ASP A CA 1
ATOM 1056 C C . ASP A 1 131 ? -0.986 2.836 -2.965 1.00 91.94 131 ASP A C 1
ATOM 1058 O O . ASP A 1 131 ? -1.391 2.773 -1.802 1.00 91.94 131 ASP A O 1
ATOM 1062 N N . GLY A 1 132 ? -1.294 3.861 -3.761 1.00 91.44 132 GLY A N 1
ATOM 1063 C CA . GLY A 1 132 ? -2.171 4.954 -3.343 1.00 91.44 132 GLY A CA 1
ATOM 1064 C C . GLY A 1 132 ? -1.473 6.253 -2.951 1.00 91.44 132 GLY A C 1
ATOM 1065 O O . GLY A 1 132 ? -2.054 7.032 -2.197 1.00 91.44 132 GLY A O 1
ATOM 1066 N N . HIS A 1 133 ? -0.294 6.551 -3.500 1.00 93.06 133 HIS A N 1
ATOM 1067 C CA . HIS A 1 133 ? 0.458 7.794 -3.252 1.00 93.06 133 HIS A CA 1
ATOM 1068 C C . HIS A 1 133 ? -0.381 9.035 -3.532 1.00 93.06 133 HIS A C 1
ATOM 1070 O O . HIS A 1 133 ? -0.490 9.919 -2.687 1.00 93.06 133 HIS A O 1
ATOM 1076 N N . HIS A 1 134 ? -1.080 9.057 -4.670 1.00 92.94 134 HIS A N 1
ATOM 1077 C CA . HIS A 1 134 ? -2.005 10.144 -4.994 1.00 92.94 134 HIS A CA 1
ATOM 1078 C C . HIS A 1 134 ? -3.148 10.274 -3.976 1.00 92.94 134 HIS A C 1
ATOM 1080 O O . HIS A 1 134 ? -3.609 11.385 -3.736 1.00 92.94 134 HIS A O 1
ATOM 1086 N N . ARG A 1 135 ? -3.616 9.167 -3.374 1.00 94.56 135 ARG A N 1
ATOM 1087 C CA . ARG A 1 135 ? -4.685 9.189 -2.357 1.00 94.56 135 ARG A CA 1
ATOM 1088 C C . ARG A 1 135 ? -4.171 9.736 -1.027 1.00 94.56 135 ARG A C 1
ATOM 1090 O O . ARG A 1 135 ? -4.868 10.541 -0.420 1.00 94.56 135 ARG A O 1
ATOM 1097 N N . ALA A 1 136 ? -2.964 9.352 -0.612 1.00 94.62 136 ALA A N 1
ATOM 1098 C CA . ALA A 1 136 ? -2.319 9.907 0.578 1.00 94.62 136 ALA A CA 1
ATOM 1099 C C . ALA A 1 136 ? -2.079 11.422 0.427 1.00 94.62 136 ALA A C 1
ATOM 1101 O O . ALA A 1 136 ? -2.550 12.202 1.253 1.00 94.62 136 ALA A O 1
ATOM 1102 N N . ALA A 1 137 ? -1.469 11.846 -0.686 1.00 94.38 137 ALA A N 1
ATOM 1103 C CA . ALA A 1 137 ? -1.213 13.259 -0.974 1.00 94.38 137 ALA A CA 1
ATOM 1104 C C . ALA A 1 137 ? -2.506 14.086 -1.128 1.00 94.38 137 ALA A C 1
ATOM 1106 O O . ALA A 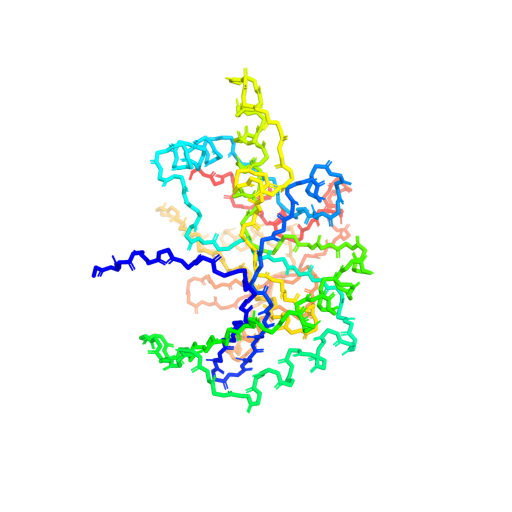1 137 ? -2.603 15.208 -0.630 1.00 94.38 137 ALA A O 1
ATOM 1107 N N . ALA A 1 138 ? -3.537 13.535 -1.781 1.00 94.38 138 ALA A N 1
ATOM 1108 C CA . ALA A 1 138 ? -4.848 14.180 -1.855 1.00 94.38 138 ALA A CA 1
ATOM 1109 C C . ALA A 1 138 ? -5.506 14.306 -0.472 1.00 94.38 138 ALA A C 1
ATOM 1111 O O . ALA A 1 138 ? -6.116 15.336 -0.192 1.00 94.38 138 ALA A O 1
ATOM 1112 N N . GLY A 1 139 ? -5.363 13.298 0.395 1.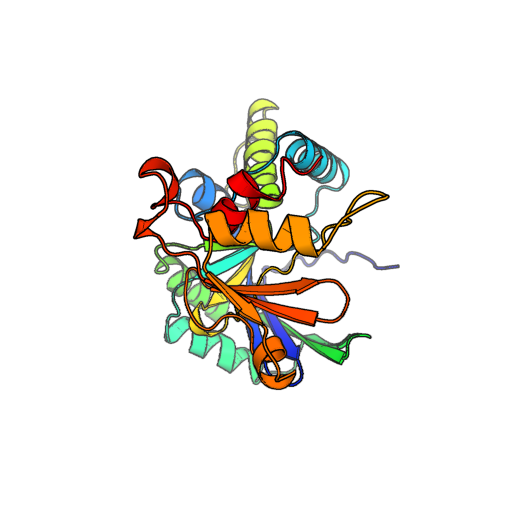00 94.50 139 GLY A N 1
ATOM 1113 C CA . GLY A 1 139 ? -5.864 13.320 1.770 1.00 94.50 139 GLY A CA 1
ATOM 1114 C C . GLY A 1 139 ? -5.255 14.451 2.598 1.00 94.50 139 GLY A C 1
ATOM 1115 O O . GLY A 1 139 ? -5.996 15.234 3.188 1.00 94.50 139 GLY A O 1
ATOM 1116 N N . GLU A 1 140 ? -3.929 14.600 2.569 1.00 94.38 140 GLU A N 1
ATOM 1117 C CA . GLU A 1 140 ? -3.210 15.706 3.224 1.00 94.38 140 GLU A CA 1
ATOM 1118 C C . GLU A 1 140 ? -3.710 17.074 2.722 1.00 94.38 140 GLU A C 1
ATOM 1120 O O . GLU A 1 140 ? -4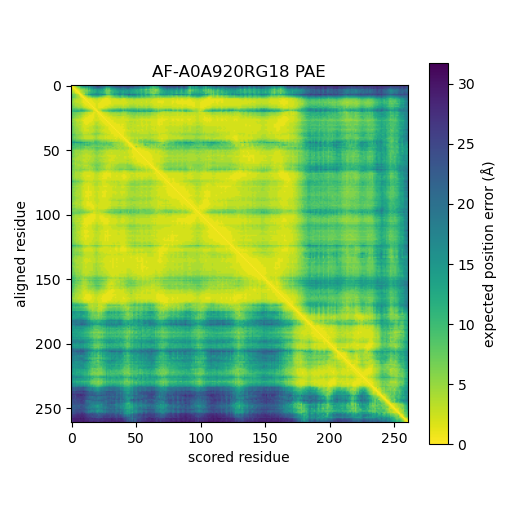.112 17.946 3.499 1.00 94.38 140 GLU A O 1
ATOM 1125 N N . LYS A 1 141 ? -3.767 17.260 1.397 1.00 94.94 141 LYS A N 1
ATOM 1126 C CA . LYS A 1 141 ? -4.231 18.519 0.792 1.00 94.94 141 LYS A CA 1
ATOM 1127 C C . LYS A 1 141 ? -5.689 18.820 1.121 1.00 94.94 141 LYS A C 1
ATOM 1129 O O . LYS A 1 141 ? -6.029 19.983 1.361 1.00 94.94 141 LYS A O 1
ATOM 1134 N N . PHE A 1 142 ? -6.541 17.798 1.138 1.00 94.81 142 PHE A N 1
ATOM 1135 C CA . PHE A 1 142 ? -7.936 17.914 1.543 1.00 94.81 142 PHE A CA 1
ATOM 1136 C C . PHE A 1 142 ? -8.043 18.331 3.014 1.00 94.81 142 PHE A C 1
ATOM 1138 O O . PHE A 1 142 ? -8.730 19.308 3.311 1.00 94.81 142 PHE A O 1
ATOM 1145 N N . ALA A 1 143 ? -7.294 17.701 3.923 1.00 94.00 143 ALA A N 1
ATOM 1146 C CA . ALA A 1 143 ? -7.272 18.077 5.335 1.00 94.00 143 ALA A CA 1
ATOM 1147 C C . ALA A 1 143 ? -6.844 19.540 5.541 1.00 94.00 143 ALA A C 1
ATOM 1149 O O . ALA A 1 143 ? -7.514 20.302 6.246 1.00 94.00 143 ALA A O 1
ATOM 1150 N N . ALA A 1 144 ? -5.804 19.983 4.833 1.00 93.44 144 ALA A N 1
ATOM 1151 C CA . ALA A 1 144 ? -5.371 21.378 4.849 1.00 93.44 144 ALA A CA 1
ATOM 1152 C C . ALA A 1 144 ? -6.446 22.348 4.315 1.00 93.44 144 ALA A C 1
ATOM 1154 O O . ALA A 1 144 ? -6.580 23.467 4.820 1.00 93.44 144 ALA A O 1
ATOM 1155 N N . ARG A 1 145 ? -7.242 21.955 3.305 1.00 94.88 145 ARG A N 1
ATOM 1156 C CA . ARG A 1 145 ? -8.394 22.752 2.831 1.00 94.88 145 ARG A CA 1
ATOM 1157 C C . ARG A 1 145 ? -9.477 22.873 3.896 1.00 94.88 145 ARG A C 1
ATOM 1159 O O . ARG A 1 145 ? -9.972 23.979 4.096 1.00 94.88 145 ARG A O 1
ATOM 1166 N N . GLN A 1 146 ? -9.791 21.793 4.609 1.00 94.62 146 GLN A N 1
ATOM 1167 C CA . GLN A 1 146 ? -10.788 21.819 5.683 1.00 94.62 146 GLN A CA 1
ATOM 1168 C C . GLN A 1 146 ? -10.387 22.793 6.800 1.00 94.62 146 GLN A C 1
ATOM 1170 O O . GLN A 1 146 ? -11.208 23.610 7.219 1.00 94.62 146 GLN A O 1
ATOM 1175 N N . ILE A 1 147 ? -9.116 22.777 7.215 1.00 93.81 147 ILE A N 1
ATOM 1176 C CA . ILE A 1 147 ? -8.580 23.717 8.214 1.00 93.81 147 ILE A CA 1
ATOM 1177 C C . ILE A 1 147 ? -8.679 25.165 7.711 1.00 93.81 147 ILE A C 1
ATOM 1179 O O . ILE A 1 147 ? -9.188 26.030 8.422 1.00 93.81 147 ILE A O 1
ATOM 1183 N N . ARG A 1 148 ? -8.261 25.441 6.466 1.00 94.81 148 ARG A N 1
ATOM 1184 C CA . ARG A 1 148 ? -8.374 26.785 5.861 1.00 94.81 148 ARG A CA 1
ATOM 1185 C C . ARG A 1 148 ? -9.819 27.269 5.733 1.00 94.81 148 ARG A C 1
ATOM 1187 O O . ARG A 1 148 ? -10.061 28.466 5.825 1.00 94.81 148 ARG A O 1
ATOM 1194 N N . ALA A 1 149 ? -10.766 26.354 5.548 1.00 94.38 149 ALA A N 1
ATOM 1195 C CA . ALA A 1 149 ? -12.197 26.643 5.522 1.00 94.38 149 ALA A CA 1
ATOM 1196 C C . ALA A 1 149 ? -12.808 26.851 6.926 1.00 94.38 149 ALA A C 1
ATOM 1198 O O . ALA A 1 149 ? -14.023 27.002 7.044 1.00 94.38 149 ALA A O 1
ATOM 1199 N N . GLY A 1 150 ? -11.994 26.857 7.988 1.00 94.75 150 GLY A N 1
ATOM 1200 C CA . GLY A 1 150 ? -12.426 27.137 9.358 1.00 94.75 150 GLY A CA 1
ATOM 1201 C C . GLY A 1 150 ? -12.938 25.921 10.130 1.00 94.75 150 GLY A C 1
ATOM 1202 O O . GLY A 1 150 ? -13.512 26.091 11.205 1.00 94.75 150 GLY A O 1
ATOM 1203 N N . GLN A 1 151 ? -12.745 24.697 9.624 1.00 93.50 151 GLN A N 1
ATOM 1204 C CA . GLN A 1 151 ? -13.056 23.495 10.400 1.00 93.50 151 GLN A CA 1
ATOM 1205 C C . GLN A 1 151 ? -12.079 23.365 11.570 1.00 93.50 151 GLN A C 1
ATOM 1207 O O . GLN A 1 151 ? -10.863 23.450 11.394 1.00 93.50 151 GLN A O 1
ATOM 1212 N N . SER A 1 152 ? -12.603 23.116 12.770 1.00 92.88 152 SER A N 1
ATOM 1213 C CA . SER A 1 152 ? -11.764 22.812 13.928 1.00 92.88 152 SER A CA 1
ATOM 1214 C C . SER A 1 152 ? -11.072 21.466 13.731 1.00 92.88 152 SER A C 1
ATOM 1216 O O . SER A 1 152 ? -11.719 20.460 13.433 1.00 92.88 152 SER A O 1
ATOM 1218 N N . PHE A 1 153 ? -9.753 21.446 13.910 1.00 92.12 153 PHE A N 1
ATOM 1219 C CA . PHE A 1 153 ? -8.977 20.215 13.849 1.00 92.12 153 PHE A CA 1
ATOM 1220 C C . PHE A 1 153 ? -9.411 19.247 14.956 1.00 92.12 153 PHE A C 1
ATOM 1222 O O . PHE A 1 153 ? -9.541 19.626 16.120 1.00 92.12 153 PHE A O 1
ATOM 1229 N N . SER A 1 154 ? -9.602 17.983 14.590 1.00 91.69 154 SER A N 1
ATOM 1230 C CA . SER A 1 154 ? -9.790 16.878 15.524 1.00 91.69 154 SER A CA 1
ATOM 1231 C C . SER A 1 154 ? -9.071 15.663 14.960 1.00 91.69 154 SER A C 1
ATOM 1233 O O . SER A 1 154 ? -9.351 15.312 13.817 1.00 91.69 154 SER A O 1
ATOM 1235 N N . PRO A 1 155 ? -8.199 14.984 15.727 1.00 87.31 155 PRO A N 1
ATOM 1236 C CA . PRO A 1 155 ? -7.465 13.827 15.225 1.00 87.31 155 PRO A CA 1
ATOM 1237 C C . PRO A 1 155 ? -8.399 12.684 14.814 1.00 87.31 155 PRO A C 1
ATOM 1239 O O . PRO A 1 155 ? -8.050 11.906 13.938 1.00 87.31 155 PRO A O 1
ATOM 1242 N N . ASN A 1 156 ? -9.606 12.607 15.383 1.00 85.81 156 ASN A N 1
ATOM 1243 C CA . ASN A 1 156 ? -10.587 11.560 15.087 1.00 85.81 156 ASN A CA 1
ATOM 1244 C C . ASN A 1 156 ? -11.570 11.944 13.968 1.00 85.81 156 ASN A C 1
ATOM 1246 O O . ASN A 1 156 ? -12.517 11.202 13.703 1.00 85.81 156 ASN A O 1
ATOM 1250 N N . ALA A 1 157 ? -11.405 13.109 13.334 1.00 89.88 157 ALA A N 1
ATOM 1251 C CA . ALA A 1 157 ? -12.244 13.481 12.207 1.00 89.88 157 ALA A CA 1
ATOM 1252 C C . ALA A 1 157 ? -11.938 12.578 11.002 1.00 89.88 157 ALA A C 1
ATOM 1254 O O . ALA A 1 157 ? -10.788 12.291 10.694 1.00 89.88 157 ALA A O 1
ATOM 1255 N N . GLY A 1 158 ? -12.966 12.160 10.258 1.00 88.56 158 GLY A N 1
ATOM 1256 C CA . GLY A 1 158 ? -12.756 11.290 9.092 1.00 88.56 158 GLY A CA 1
ATOM 1257 C C . GLY A 1 158 ? -11.842 11.900 8.018 1.00 88.56 158 GLY A C 1
ATOM 1258 O O . GLY A 1 158 ? -11.205 11.165 7.278 1.00 88.56 158 GLY A O 1
ATOM 1259 N N . TRP A 1 159 ? -11.747 13.234 7.953 1.00 91.31 159 TRP A N 1
ATOM 1260 C CA . TRP A 1 159 ? -10.883 13.953 7.013 1.00 91.31 159 TRP A CA 1
ATOM 1261 C C . TRP A 1 159 ? -9.437 14.136 7.501 1.00 91.31 159 TRP A C 1
ATOM 1263 O O . TRP A 1 159 ? -8.607 14.580 6.718 1.00 91.31 159 TRP A O 1
ATOM 1273 N N . THR A 1 160 ? -9.116 13.785 8.752 1.00 94.06 160 THR A N 1
ATOM 1274 C CA . THR A 1 160 ? -7.737 13.740 9.287 1.00 94.06 160 THR A CA 1
ATOM 1275 C C . THR A 1 160 ? -7.171 12.317 9.307 1.00 94.06 160 THR A C 1
ATOM 1277 O O . THR A 1 160 ? -6.125 12.063 9.904 1.00 94.06 160 THR A O 1
ATOM 1280 N N . GLN A 1 161 ? -7.879 11.373 8.688 1.00 94.00 161 GLN A N 1
ATOM 1281 C CA . GLN A 1 161 ? -7.601 9.945 8.720 1.00 94.00 161 GLN A CA 1
ATOM 1282 C C . GLN A 1 161 ? -7.535 9.397 7.296 1.00 94.00 161 GLN A C 1
ATOM 1284 O O . GLN A 1 161 ? -8.302 9.788 6.417 1.00 94.00 161 GLN A O 1
ATOM 1289 N N . LEU A 1 162 ? -6.633 8.451 7.083 1.00 94.94 162 LEU A N 1
ATOM 1290 C CA . LEU A 1 162 ? -6.457 7.724 5.841 1.00 94.94 162 LEU A CA 1
ATOM 1291 C C . LEU A 1 162 ? -6.956 6.293 6.038 1.00 94.94 162 LEU A C 1
ATOM 1293 O O . LEU A 1 162 ? -6.498 5.591 6.936 1.00 94.94 162 LEU A O 1
ATOM 1297 N N . LEU A 1 163 ? -7.886 5.841 5.196 1.00 95.81 163 LEU A N 1
ATOM 1298 C CA . LEU A 1 163 ? -8.222 4.419 5.139 1.00 95.81 163 LEU A CA 1
ATOM 1299 C C . LEU A 1 163 ? -7.018 3.677 4.553 1.00 95.81 163 LEU A C 1
ATOM 1301 O O . LEU A 1 163 ? -6.650 3.938 3.406 1.00 95.81 163 LEU A O 1
ATOM 1305 N N . ALA A 1 164 ? -6.430 2.763 5.316 1.00 97.25 164 ALA A N 1
ATOM 1306 C CA . ALA A 1 164 ? -5.237 2.035 4.919 1.00 97.25 164 ALA A CA 1
ATOM 1307 C C . ALA A 1 164 ? -5.399 0.526 5.097 1.00 97.25 164 ALA A C 1
ATOM 1309 O O . ALA A 1 164 ? -6.122 0.078 5.984 1.00 97.25 164 ALA A O 1
ATOM 1310 N N . LEU A 1 165 ? -4.704 -0.233 4.253 1.00 97.44 165 LEU A N 1
ATOM 1311 C CA . LEU A 1 165 ? -4.425 -1.655 4.415 1.00 97.44 165 LEU A CA 1
ATOM 1312 C C . LEU A 1 165 ? -2.944 -1.781 4.790 1.00 97.44 165 LEU A C 1
ATOM 1314 O O . LEU A 1 165 ? -2.087 -1.481 3.964 1.00 97.44 165 LEU A O 1
ATOM 1318 N N . LEU A 1 166 ? -2.656 -2.186 6.024 1.00 97.38 166 LEU A N 1
ATOM 1319 C CA . LEU A 1 166 ? -1.308 -2.394 6.543 1.00 97.38 166 LEU A CA 1
ATOM 1320 C C . LEU A 1 166 ? -0.908 -3.860 6.366 1.00 97.38 166 LEU A C 1
ATOM 1322 O O . LEU A 1 166 ? -1.510 -4.737 6.985 1.00 97.38 166 LEU A O 1
ATOM 1326 N N . VAL A 1 167 ? 0.105 -4.116 5.543 1.00 96.25 167 VAL A N 1
ATOM 1327 C CA . VAL A 1 167 ? 0.604 -5.457 5.199 1.00 96.25 167 VAL A CA 1
ATOM 1328 C C . VAL A 1 167 ? 2.056 -5.601 5.675 1.00 96.25 167 VAL A C 1
ATOM 1330 O O . VAL A 1 167 ? 2.852 -4.682 5.457 1.00 96.25 167 VAL A O 1
ATOM 1333 N N . PRO A 1 168 ? 2.440 -6.713 6.325 1.00 95.75 168 PRO A N 1
ATOM 1334 C CA . PRO A 1 168 ? 3.839 -6.961 6.660 1.00 95.75 168 PRO A CA 1
ATOM 1335 C C . PRO A 1 168 ? 4.677 -7.133 5.385 1.00 95.75 168 PRO A C 1
ATOM 1337 O O . PRO A 1 168 ? 4.235 -7.757 4.419 1.00 95.75 168 PRO A O 1
ATOM 1340 N N . LEU A 1 169 ? 5.900 -6.599 5.376 1.00 92.38 169 LEU A N 1
ATOM 1341 C CA . LEU A 1 169 ? 6.825 -6.695 4.239 1.00 92.38 169 LEU A CA 1
ATOM 1342 C C . LEU A 1 169 ? 7.100 -8.146 3.832 1.00 92.38 169 LEU A C 1
ATOM 1344 O O . LEU A 1 169 ? 7.225 -8.437 2.647 1.00 92.38 169 LEU A O 1
ATOM 1348 N N . GLU A 1 170 ? 7.152 -9.053 4.802 1.00 89.12 170 GLU A N 1
ATOM 1349 C CA . GLU A 1 170 ? 7.395 -10.481 4.606 1.00 89.12 170 GLU A CA 1
ATOM 1350 C C . GLU A 1 170 ? 6.254 -11.169 3.841 1.00 89.12 170 GLU A C 1
ATOM 1352 O O . GLU A 1 170 ? 6.478 -12.173 3.168 1.00 89.12 170 GLU A O 1
ATOM 1357 N N . GLY A 1 171 ? 5.039 -10.617 3.928 1.00 81.94 171 GLY A N 1
ATOM 1358 C CA . GLY A 1 171 ? 3.854 -11.102 3.224 1.00 81.94 171 GLY A CA 1
ATOM 1359 C C . GLY A 1 171 ? 3.633 -10.455 1.856 1.00 81.94 171 GLY A C 1
ATOM 1360 O O . GLY A 1 171 ? 2.702 -10.841 1.158 1.00 81.94 171 GLY A O 1
ATOM 1361 N N . LEU A 1 172 ? 4.452 -9.476 1.455 1.00 86.31 172 LEU A N 1
ATOM 1362 C CA . LEU A 1 172 ? 4.282 -8.773 0.184 1.00 86.31 172 LEU A CA 1
ATOM 1363 C C . LEU A 1 172 ? 5.041 -9.452 -0.952 1.00 86.31 172 LEU A C 1
ATOM 1365 O O . LEU A 1 172 ? 6.258 -9.633 -0.906 1.00 86.31 172 LEU A O 1
ATOM 1369 N N . ARG A 1 173 ? 4.331 -9.713 -2.049 1.00 83.94 173 ARG A N 1
ATOM 1370 C CA . ARG A 1 173 ? 4.942 -10.084 -3.325 1.00 83.94 173 ARG A CA 1
ATOM 1371 C C . ARG A 1 173 ? 5.080 -8.867 -4.237 1.00 83.94 173 ARG A C 1
ATOM 1373 O O . ARG A 1 173 ? 4.097 -8.337 -4.750 1.00 83.94 173 ARG A O 1
ATOM 1380 N N . LEU A 1 174 ? 6.322 -8.468 -4.499 1.00 77.75 174 LEU A N 1
ATOM 1381 C CA . LEU A 1 174 ? 6.648 -7.447 -5.495 1.00 77.75 174 LEU A CA 1
ATOM 1382 C C . LEU A 1 174 ? 6.775 -8.097 -6.876 1.00 77.75 174 LEU A C 1
ATOM 1384 O O . LEU A 1 174 ? 7.688 -8.881 -7.123 1.00 77.75 174 LEU A O 1
ATOM 1388 N N . LEU A 1 175 ? 5.849 -7.772 -7.775 1.00 78.56 175 LEU A N 1
ATOM 1389 C CA . LEU A 1 175 ? 5.875 -8.238 -9.160 1.00 78.56 175 LEU A CA 1
ATOM 1390 C C . LEU A 1 175 ? 6.604 -7.242 -10.064 1.00 78.56 175 LEU A C 1
ATOM 1392 O O . LEU A 1 175 ? 6.585 -6.031 -9.836 1.00 78.56 175 LEU A O 1
ATOM 1396 N N . SER A 1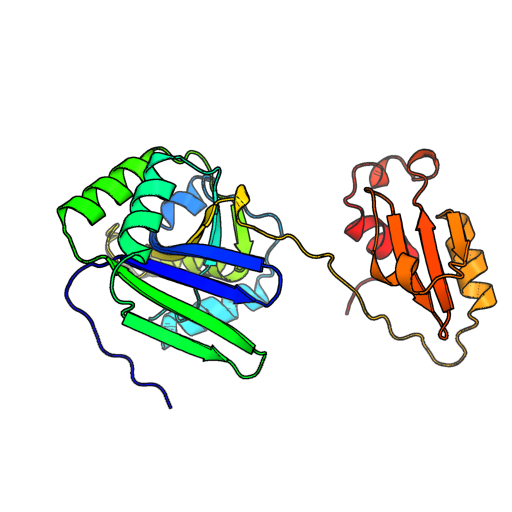 176 ? 7.217 -7.752 -11.131 1.00 74.81 176 SER A N 1
ATOM 1397 C CA . SER A 1 176 ? 7.857 -6.916 -12.144 1.00 74.81 176 SER A CA 1
ATOM 1398 C C . SER A 1 176 ? 6.833 -6.044 -12.873 1.00 74.81 176 SER A C 1
ATOM 1400 O O . SER A 1 176 ? 5.766 -6.503 -13.284 1.00 74.81 176 SER A O 1
ATOM 1402 N N . HIS A 1 177 ? 7.180 -4.776 -13.083 1.00 72.25 177 HIS A N 1
ATOM 1403 C CA . HIS A 1 177 ? 6.357 -3.860 -13.860 1.00 72.25 177 HIS A CA 1
ATOM 1404 C C . HIS A 1 177 ? 6.639 -4.027 -15.360 1.00 72.25 177 HIS A C 1
ATOM 1406 O O . HIS A 1 177 ? 7.659 -3.561 -15.870 1.00 72.25 177 HIS A O 1
ATOM 1412 N N . ASN A 1 178 ? 5.725 -4.686 -16.071 1.00 81.94 178 ASN A N 1
ATOM 1413 C CA . ASN A 1 178 ? 5.841 -4.922 -17.510 1.00 81.94 178 ASN A CA 1
ATOM 1414 C C . ASN A 1 178 ? 5.314 -3.727 -18.314 1.00 81.94 178 ASN A C 1
ATOM 1416 O O . ASN A 1 178 ? 4.270 -3.162 -17.989 1.00 81.94 178 ASN A O 1
ATOM 1420 N N . ARG A 1 179 ? 6.006 -3.364 -19.400 1.00 83.06 179 ARG A N 1
ATOM 1421 C CA . ARG A 1 179 ? 5.601 -2.269 -20.294 1.00 83.06 179 ARG A CA 1
ATOM 1422 C C . ARG A 1 179 ? 5.342 -2.774 -21.701 1.00 83.06 179 ARG A C 1
ATOM 1424 O O . ARG A 1 179 ? 6.141 -3.520 -22.258 1.00 83.06 179 ARG A O 1
ATOM 1431 N N . TYR A 1 180 ? 4.250 -2.298 -22.289 1.00 85.25 180 TYR A N 1
ATOM 1432 C CA . TYR A 1 180 ? 3.938 -2.508 -23.695 1.00 85.25 180 TYR A CA 1
ATOM 1433 C C . TYR A 1 180 ? 4.201 -1.224 -24.475 1.00 85.25 180 TYR A C 1
ATOM 1435 O O . TYR A 1 180 ? 3.644 -0.172 -24.162 1.00 85.25 180 TYR A O 1
ATOM 1443 N N . VAL A 1 181 ? 5.051 -1.314 -25.494 1.00 83.81 181 VAL A N 1
ATOM 1444 C CA . VAL A 1 181 ? 5.452 -0.174 -26.319 1.00 83.81 181 VAL A CA 1
ATOM 1445 C C . VAL A 1 181 ? 5.035 -0.461 -27.751 1.00 83.81 181 VAL A C 1
ATOM 1447 O O . VAL A 1 181 ? 5.466 -1.445 -28.350 1.00 83.81 181 VAL A O 1
ATOM 1450 N N . ARG A 1 182 ? 4.183 0.401 -28.310 1.00 82.69 182 ARG A N 1
ATOM 1451 C CA . ARG A 1 182 ? 3.815 0.324 -29.726 1.00 82.69 182 ARG A CA 1
ATOM 1452 C C . ARG A 1 182 ? 4.904 0.982 -30.555 1.00 82.69 182 ARG A C 1
ATOM 1454 O O . ARG A 1 182 ? 5.251 2.133 -30.312 1.00 82.69 182 ARG A O 1
ATOM 1461 N N . TYR A 1 183 ? 5.402 0.267 -31.551 1.00 82.25 183 TYR A N 1
ATOM 1462 C CA . TYR A 1 183 ? 6.328 0.827 -32.524 1.00 82.25 183 TYR A CA 1
ATOM 1463 C C . TYR A 1 183 ? 5.574 1.504 -33.687 1.00 82.25 183 TYR A C 1
ATOM 1465 O O . TYR A 1 183 ? 4.447 1.111 -34.008 1.00 82.25 183 TYR A O 1
ATOM 1473 N N . PRO A 1 184 ? 6.162 2.544 -34.308 1.00 83.62 184 PRO A N 1
ATOM 1474 C CA . PRO A 1 184 ? 5.557 3.260 -35.429 1.00 83.62 184 PRO A CA 1
ATOM 1475 C C . PRO A 1 184 ? 5.555 2.427 -36.721 1.00 83.62 184 PRO A C 1
ATOM 1477 O O . PRO A 1 184 ? 6.227 1.401 -36.837 1.00 83.62 184 PRO A O 1
ATOM 1480 N N . HIS A 1 185 ? 4.810 2.892 -37.728 1.00 83.44 185 HIS A N 1
ATOM 1481 C CA . HIS A 1 185 ? 4.832 2.292 -39.063 1.00 83.44 185 HIS A CA 1
ATOM 1482 C C . HIS A 1 185 ? 6.243 2.367 -39.672 1.00 83.44 185 HIS A C 1
ATOM 1484 O O . HIS A 1 185 ? 6.890 3.410 -39.606 1.00 83.44 185 HIS A O 1
ATOM 1490 N N . GLY A 1 186 ? 6.709 1.277 -40.291 1.00 84.94 186 GLY A N 1
ATOM 1491 C CA . GLY A 1 186 ? 8.063 1.192 -40.857 1.00 84.94 186 GLY A CA 1
ATOM 1492 C C . GLY A 1 186 ? 9.163 0.886 -39.835 1.00 84.94 186 GLY A C 1
ATOM 1493 O O . GLY A 1 186 ? 10.336 1.104 -40.124 1.00 84.94 186 GLY A O 1
ATOM 1494 N N . PHE A 1 187 ? 8.802 0.397 -38.645 1.00 88.44 187 PHE A N 1
ATOM 1495 C CA . PHE A 1 187 ? 9.762 -0.051 -37.641 1.00 88.44 187 PHE A CA 1
ATOM 1496 C C . PHE A 1 187 ? 10.670 -1.172 -38.172 1.00 88.44 187 PHE A C 1
ATOM 1498 O O . PHE A 1 187 ? 10.196 -2.237 -38.565 1.00 88.44 187 PHE A O 1
ATOM 1505 N N . ASP A 1 188 ? 11.982 -0.934 -38.136 1.00 90.31 188 ASP A N 1
ATOM 1506 C CA . ASP A 1 188 ? 13.013 -1.926 -38.445 1.00 90.31 188 ASP A CA 1
ATOM 1507 C C . ASP A 1 188 ? 13.557 -2.522 -37.138 1.00 90.31 188 ASP A C 1
ATOM 1509 O O . ASP A 1 188 ? 14.341 -1.896 -36.416 1.00 90.31 188 ASP A O 1
ATOM 1513 N N . GLN A 1 189 ? 13.156 -3.764 -36.856 1.00 90.06 189 GLN A N 1
ATOM 1514 C CA . GLN A 1 189 ? 13.605 -4.526 -35.690 1.00 90.06 189 GLN A CA 1
ATOM 1515 C C . GLN A 1 189 ? 15.132 -4.671 -35.634 1.00 90.06 189 GLN A C 1
ATOM 1517 O O . GLN A 1 189 ? 15.719 -4.572 -34.557 1.00 90.06 189 GLN A O 1
ATOM 1522 N N . GLY A 1 190 ? 15.796 -4.887 -36.770 1.00 90.44 190 GLY A N 1
ATOM 1523 C CA . GLY A 1 190 ? 17.247 -5.039 -36.823 1.00 90.44 190 GLY A CA 1
ATOM 1524 C C . GLY A 1 190 ? 17.966 -3.729 -36.513 1.00 90.44 190 GLY A C 1
ATOM 1525 O O . GLY A 1 190 ? 18.939 -3.726 -35.756 1.00 90.44 190 GLY A O 1
ATOM 1526 N N . ALA A 1 191 ? 17.485 -2.610 -37.060 1.00 89.19 191 ALA A N 1
ATOM 1527 C CA . ALA A 1 191 ? 18.017 -1.286 -36.737 1.00 89.19 191 ALA A CA 1
ATOM 1528 C C . ALA A 1 191 ? 17.824 -0.942 -35.258 1.00 89.19 191 ALA A C 1
ATOM 1530 O O . ALA A 1 191 ? 18.762 -0.464 -34.618 1.00 89.19 191 ALA A O 1
ATOM 1531 N N . PHE A 1 192 ? 16.651 -1.250 -34.704 1.00 88.31 192 PHE A N 1
ATOM 1532 C CA . PHE A 1 192 ? 16.370 -1.050 -33.288 1.00 88.31 192 PHE A CA 1
ATOM 1533 C C . PHE A 1 192 ? 17.301 -1.870 -32.391 1.00 88.31 192 PHE A C 1
ATOM 1535 O O . PHE A 1 192 ? 17.920 -1.308 -31.491 1.00 88.31 192 PHE A O 1
ATOM 1542 N N . LEU A 1 193 ? 17.467 -3.171 -32.657 1.00 89.88 193 LEU A N 1
ATOM 1543 C CA . LEU A 1 193 ? 18.363 -4.024 -31.870 1.00 89.88 193 LEU A CA 1
ATOM 1544 C C . LEU A 1 193 ? 19.815 -3.536 -31.939 1.00 89.88 193 LEU A C 1
ATOM 1546 O O . LEU A 1 193 ? 20.475 -3.481 -30.907 1.00 89.88 193 LEU A O 1
ATOM 1550 N N . ARG A 1 194 ? 20.298 -3.100 -33.113 1.00 88.50 194 ARG A N 1
ATOM 1551 C CA . ARG A 1 194 ? 21.642 -2.505 -33.248 1.00 88.50 194 ARG A CA 1
ATOM 1552 C C . ARG A 1 194 ? 21.799 -1.232 -32.416 1.00 88.50 194 ARG A C 1
ATOM 1554 O O . ARG A 1 194 ? 22.819 -1.068 -31.752 1.00 88.50 194 ARG A O 1
ATOM 1561 N N . ALA A 1 195 ? 20.804 -0.345 -32.444 1.00 83.44 195 ALA A N 1
ATOM 1562 C CA . ALA A 1 195 ? 20.813 0.862 -31.624 1.00 83.44 195 ALA A CA 1
ATOM 1563 C C . ALA A 1 195 ? 20.799 0.513 -30.127 1.00 83.44 195 ALA A C 1
ATOM 1565 O O . ALA A 1 195 ? 21.587 1.060 -29.358 1.00 83.44 195 ALA A O 1
ATOM 1566 N N . LEU A 1 196 ? 19.976 -0.456 -29.724 1.00 84.44 196 LEU A N 1
ATOM 1567 C CA . LEU A 1 196 ? 19.868 -0.924 -28.344 1.00 84.44 196 LEU A CA 1
ATOM 1568 C C . LEU A 1 196 ? 21.182 -1.544 -27.840 1.00 84.44 196 LEU A C 1
ATOM 1570 O O . LEU A 1 196 ? 21.620 -1.227 -26.734 1.00 84.44 196 LEU A O 1
ATOM 1574 N N . SER A 1 197 ? 21.862 -2.336 -28.675 1.00 86.44 197 SER A N 1
ATOM 1575 C CA . SER A 1 197 ? 23.163 -2.945 -28.363 1.00 86.44 197 SER A CA 1
ATOM 1576 C C . SER A 1 197 ? 24.291 -1.937 -28.103 1.00 86.44 197 SER A C 1
ATOM 1578 O O . SER A 1 197 ? 25.329 -2.312 -27.562 1.00 86.44 197 SER A O 1
ATOM 1580 N N . SER A 1 198 ? 24.112 -0.660 -28.460 1.00 78.75 198 SER A N 1
ATOM 1581 C CA . SER A 1 198 ? 25.066 0.400 -28.097 1.00 78.75 198 SER A CA 1
ATOM 1582 C C . SER A 1 198 ? 24.985 0.810 -26.620 1.00 78.75 198 SER A C 1
ATOM 1584 O O . SER A 1 198 ? 25.910 1.438 -26.109 1.00 78.75 198 SER A O 1
ATOM 1586 N N . VAL A 1 199 ? 23.893 0.455 -25.933 1.00 74.06 199 VAL A N 1
ATOM 1587 C CA . VAL A 1 199 ? 23.598 0.872 -24.553 1.00 74.06 199 VAL A CA 1
ATOM 1588 C C . VAL A 1 199 ? 23.542 -0.317 -23.595 1.00 74.06 199 VAL A C 1
ATOM 1590 O O . VAL A 1 199 ? 23.939 -0.184 -22.441 1.00 74.06 199 VAL A O 1
ATOM 1593 N N . VAL A 1 200 ? 23.060 -1.473 -24.056 1.00 83.81 200 VAL A N 1
ATOM 1594 C CA . VAL A 1 200 ? 22.885 -2.684 -23.239 1.00 83.81 200 VAL A CA 1
ATOM 1595 C C . VAL A 1 200 ? 23.409 -3.907 -23.977 1.00 83.81 200 VAL A C 1
ATOM 1597 O O . VAL A 1 200 ? 23.434 -3.934 -25.207 1.00 83.81 200 VAL A O 1
ATOM 1600 N N . VAL A 1 201 ? 23.804 -4.944 -23.246 1.00 88.31 201 VAL A N 1
ATOM 1601 C CA . VAL A 1 201 ? 24.075 -6.245 -23.862 1.00 88.31 201 VAL A CA 1
ATOM 1602 C C . VAL A 1 201 ? 22.731 -6.874 -24.216 1.00 88.31 201 VAL A C 1
ATOM 1604 O O . VAL A 1 201 ? 21.834 -6.949 -23.380 1.00 88.31 201 VAL A O 1
ATOM 1607 N N . VAL A 1 202 ? 22.578 -7.277 -25.477 1.00 90.81 202 VAL A N 1
ATOM 1608 C CA . VAL A 1 202 ? 21.347 -7.877 -26.000 1.00 90.81 202 VAL A CA 1
ATOM 1609 C C . VAL A 1 202 ? 21.630 -9.330 -26.330 1.00 90.81 202 VAL A C 1
ATOM 1611 O O . VAL A 1 202 ? 22.435 -9.622 -27.214 1.00 90.81 202 VAL A O 1
ATOM 1614 N N . GLU A 1 203 ? 20.936 -10.238 -25.662 1.00 91.81 203 GLU A N 1
ATOM 1615 C CA . GLU A 1 203 ? 21.065 -11.671 -25.888 1.00 91.81 203 GLU A CA 1
ATOM 1616 C C . GLU A 1 203 ? 19.716 -12.261 -26.267 1.00 91.81 203 GLU A C 1
ATOM 1618 O O . GLU A 1 203 ? 18.713 -12.055 -25.590 1.00 91.81 203 GLU A O 1
ATOM 1623 N N . LYS A 1 204 ? 19.678 -13.013 -27.364 1.00 92.81 204 LYS A N 1
ATOM 1624 C CA . LYS A 1 204 ? 18.464 -13.711 -27.777 1.00 92.81 204 LYS A CA 1
ATOM 1625 C C . LYS A 1 204 ? 18.236 -14.919 -26.866 1.00 92.81 204 LYS A C 1
ATOM 1627 O O . LYS A 1 204 ? 19.117 -15.766 -26.731 1.00 92.81 204 LYS A O 1
ATOM 1632 N N . ILE A 1 205 ? 17.050 -15.019 -26.275 1.00 92.94 205 ILE A N 1
ATOM 1633 C CA . ILE A 1 205 ? 16.646 -16.142 -25.428 1.00 92.94 205 ILE A CA 1
ATOM 1634 C C . ILE A 1 205 ? 15.977 -17.191 -26.315 1.00 92.94 205 ILE A C 1
ATOM 1636 O O . ILE A 1 205 ? 14.988 -16.906 -26.981 1.00 92.94 205 ILE A O 1
ATOM 1640 N N . GLN A 1 206 ? 16.498 -18.419 -26.303 1.00 87.19 206 GLN A N 1
ATOM 1641 C CA . GLN A 1 206 ? 15.913 -19.528 -27.069 1.00 87.19 206 GLN A CA 1
ATOM 1642 C C . GLN A 1 206 ? 14.853 -20.324 -26.295 1.00 87.19 206 GLN A C 1
ATOM 1644 O O . GLN A 1 206 ? 14.109 -21.091 -26.893 1.00 87.19 206 GLN A O 1
ATOM 1649 N N . SER A 1 207 ? 14.783 -20.158 -24.972 1.00 85.12 207 SER A N 1
ATOM 1650 C CA . SER A 1 207 ? 13.860 -20.891 -24.103 1.00 85.12 207 SER A CA 1
ATOM 1651 C C . SER A 1 207 ? 12.754 -19.984 -23.583 1.00 85.12 207 SER A C 1
ATOM 1653 O O . SER A 1 207 ? 13.013 -19.015 -22.869 1.00 85.12 207 SER A O 1
ATOM 1655 N N . GLU A 1 208 ? 11.509 -20.343 -23.879 1.00 80.06 208 GLU A N 1
ATOM 1656 C CA . GLU A 1 208 ? 10.336 -19.640 -23.362 1.00 80.06 208 GLU A CA 1
ATOM 1657 C C . GLU A 1 208 ? 10.277 -19.674 -21.827 1.00 80.06 208 GLU A C 1
ATOM 1659 O O . GLU A 1 208 ? 9.932 -18.674 -21.206 1.00 80.06 208 GLU A O 1
ATOM 1664 N N . ALA A 1 209 ? 10.728 -20.766 -21.199 1.00 83.00 209 ALA A N 1
ATOM 1665 C CA . ALA A 1 209 ? 10.792 -20.876 -19.742 1.00 83.00 209 ALA A CA 1
ATOM 1666 C C . ALA A 1 209 ? 11.737 -19.836 -19.113 1.00 83.00 209 ALA A C 1
ATOM 1668 O O . ALA A 1 209 ? 11.435 -19.289 -18.057 1.00 83.00 209 ALA A O 1
ATOM 1669 N N . ILE A 1 210 ? 12.858 -19.520 -19.774 1.00 80.50 210 ILE A N 1
ATOM 1670 C CA . ILE A 1 210 ? 13.786 -18.475 -19.307 1.00 80.50 210 ILE A CA 1
ATOM 1671 C C . ILE A 1 210 ? 13.144 -17.093 -19.453 1.00 80.50 210 ILE A C 1
ATOM 1673 O O . ILE A 1 210 ? 13.262 -16.265 -18.556 1.00 80.50 210 ILE A O 1
ATOM 1677 N N . ALA A 1 211 ? 12.435 -16.844 -20.556 1.00 80.69 211 ALA A N 1
ATOM 1678 C CA . ALA A 1 211 ? 11.726 -15.581 -20.749 1.00 80.69 211 ALA A CA 1
ATOM 1679 C C . ALA A 1 211 ? 10.598 -15.390 -19.716 1.00 80.69 211 ALA A C 1
ATOM 1681 O O . ALA A 1 211 ? 10.414 -14.285 -19.210 1.00 80.69 211 ALA A O 1
ATOM 1682 N N . GLN A 1 212 ? 9.879 -16.462 -19.371 1.00 82.31 212 GLN A N 1
ATOM 1683 C CA . GLN A 1 212 ? 8.808 -16.447 -18.369 1.00 82.31 212 GLN A CA 1
ATOM 1684 C C . GLN A 1 212 ? 9.324 -16.312 -16.932 1.00 82.31 212 GLN A C 1
ATOM 1686 O O . GLN A 1 212 ? 8.651 -15.694 -16.111 1.00 82.31 212 GLN A O 1
ATOM 1691 N N . ALA A 1 213 ? 10.510 -16.848 -16.627 1.00 82.69 213 ALA A N 1
ATOM 1692 C CA . ALA A 1 213 ? 11.139 -16.689 -15.314 1.00 82.69 213 ALA A CA 1
ATOM 1693 C C . ALA A 1 213 ? 11.448 -15.219 -14.976 1.00 82.69 213 ALA A C 1
ATOM 1695 O O . ALA A 1 213 ? 11.548 -14.868 -13.802 1.00 82.69 213 ALA A O 1
ATOM 1696 N N . GLY A 1 214 ? 11.549 -14.355 -15.991 1.00 84.56 214 GLY A N 1
ATOM 1697 C CA . GLY A 1 214 ? 11.771 -12.929 -15.804 1.00 84.56 214 GLY A CA 1
ATOM 1698 C C . GLY A 1 214 ? 13.221 -12.581 -15.447 1.00 84.56 214 GLY A C 1
ATOM 1699 O O . GLY A 1 214 ? 14.111 -13.432 -15.509 1.00 84.56 214 GLY A O 1
ATOM 1700 N N . PRO A 1 215 ? 13.480 -11.304 -15.118 1.00 85.69 215 PRO A N 1
ATOM 1701 C CA . PRO A 1 215 ? 14.810 -10.847 -14.751 1.00 85.69 215 PRO A CA 1
ATOM 1702 C C . PRO A 1 215 ? 15.227 -11.386 -13.377 1.00 85.69 215 PRO A C 1
ATOM 1704 O O . PRO A 1 215 ? 14.454 -11.370 -12.421 1.00 85.69 215 PRO A O 1
ATOM 1707 N N . THR A 1 216 ? 16.478 -11.824 -13.266 1.00 83.75 216 THR A N 1
ATOM 1708 C CA . THR A 1 216 ? 17.019 -12.486 -12.063 1.00 83.75 216 THR A CA 1
ATOM 1709 C C . THR A 1 216 ? 17.863 -11.568 -11.180 1.00 83.75 216 THR A C 1
ATOM 1711 O O . THR A 1 216 ? 18.196 -11.917 -10.047 1.00 83.75 216 THR A O 1
ATOM 1714 N N . ARG A 1 217 ? 18.221 -10.382 -11.683 1.00 82.69 217 ARG A N 1
ATOM 1715 C CA . ARG A 1 217 ? 19.050 -9.395 -10.984 1.00 82.69 217 ARG A CA 1
ATOM 1716 C C . ARG A 1 217 ? 18.752 -7.974 -11.450 1.00 82.69 217 ARG A C 1
ATOM 1718 O O . ARG A 1 217 ? 18.231 -7.761 -12.540 1.00 82.69 217 ARG A O 1
ATOM 1725 N N . SER A 1 218 ? 19.153 -6.995 -10.641 1.00 79.31 218 SER A N 1
ATOM 1726 C CA . SER A 1 218 ? 19.111 -5.584 -11.038 1.00 79.31 218 SER A CA 1
ATOM 1727 C C . SER A 1 218 ? 19.962 -5.338 -12.293 1.00 79.31 218 SER A C 1
ATOM 1729 O O . SER A 1 218 ? 21.039 -5.924 -12.463 1.00 79.31 218 SER A O 1
ATOM 1731 N N . GLY A 1 219 ? 19.450 -4.486 -13.176 1.00 79.75 219 GLY A N 1
ATOM 1732 C CA . GLY A 1 219 ? 19.999 -4.168 -14.492 1.00 79.75 219 GLY A CA 1
ATOM 1733 C C . GLY A 1 219 ? 19.572 -5.129 -15.603 1.00 79.75 219 GLY A C 1
ATOM 1734 O O . GLY A 1 219 ? 19.874 -4.860 -16.762 1.00 79.75 219 GLY A O 1
ATOM 1735 N N . GLU A 1 220 ? 18.868 -6.217 -15.280 1.00 87.00 220 GLU A N 1
ATOM 1736 C CA . GLU A 1 220 ? 18.377 -7.190 -16.256 1.00 87.00 220 GLU A CA 1
ATOM 1737 C C . GLU A 1 220 ? 16.913 -6.919 -16.628 1.00 87.00 220 GLU A C 1
ATOM 1739 O O . GLU A 1 220 ? 16.077 -6.627 -15.772 1.00 87.00 220 GLU A O 1
ATOM 1744 N N . PHE A 1 221 ? 16.587 -7.051 -17.912 1.00 87.69 221 PHE A N 1
ATOM 1745 C CA . PHE A 1 221 ? 15.222 -6.955 -18.426 1.00 87.69 221 PHE A CA 1
ATOM 1746 C C . PHE A 1 221 ? 14.951 -8.064 -19.431 1.00 87.69 221 PHE A C 1
ATOM 1748 O O . PHE A 1 221 ? 15.842 -8.488 -20.167 1.00 87.69 221 PHE A O 1
ATOM 1755 N N . ILE A 1 222 ? 13.685 -8.461 -19.524 1.00 90.69 222 ILE A N 1
ATOM 1756 C CA . ILE A 1 222 ? 13.192 -9.316 -20.600 1.00 90.69 222 ILE A CA 1
ATOM 1757 C C . ILE A 1 222 ? 12.404 -8.448 -21.577 1.00 90.69 222 ILE A C 1
ATOM 1759 O O . ILE A 1 222 ? 11.508 -7.702 -21.183 1.00 90.69 222 ILE A O 1
ATOM 1763 N N . MET A 1 223 ? 12.745 -8.538 -22.858 1.00 91.06 223 MET A N 1
ATOM 1764 C CA . MET A 1 223 ? 12.064 -7.837 -23.938 1.00 91.06 223 MET A CA 1
ATOM 1765 C C . MET A 1 223 ? 11.493 -8.846 -24.928 1.00 91.06 223 MET A C 1
ATOM 1767 O O . MET A 1 223 ? 12.218 -9.682 -25.462 1.00 91.06 223 MET A O 1
ATOM 1771 N N . LEU A 1 224 ? 10.199 -8.717 -25.213 1.00 90.50 224 LEU A N 1
ATOM 1772 C CA . LEU A 1 224 ? 9.531 -9.430 -26.298 1.00 90.50 224 LEU A CA 1
ATOM 1773 C C . LEU A 1 224 ? 9.425 -8.499 -27.505 1.00 90.50 224 LEU A C 1
ATOM 1775 O O . LEU A 1 224 ? 8.810 -7.434 -27.416 1.00 90.50 224 LEU A O 1
ATOM 1779 N N . LEU A 1 225 ? 10.023 -8.885 -28.630 1.00 90.38 225 LEU A N 1
ATOM 1780 C CA . LEU A 1 225 ? 10.044 -8.080 -29.850 1.00 90.38 225 LEU A CA 1
ATOM 1781 C C . LEU A 1 225 ? 9.870 -8.966 -31.083 1.00 90.38 225 LEU A C 1
ATOM 1783 O O . LEU A 1 225 ? 10.685 -9.842 -31.345 1.00 90.38 225 LEU A O 1
ATOM 1787 N N . GLY A 1 226 ? 8.806 -8.733 -31.856 1.00 86.00 226 GLY A N 1
ATOM 1788 C CA . GLY A 1 226 ? 8.561 -9.480 -33.096 1.00 86.00 226 GLY A CA 1
ATOM 1789 C C . GLY A 1 226 ? 8.333 -10.986 -32.894 1.00 86.00 226 GLY A C 1
ATOM 1790 O O . GLY A 1 226 ? 8.672 -11.767 -33.773 1.00 86.00 226 GLY A O 1
ATOM 1791 N N . GLY A 1 227 ? 7.799 -11.397 -31.737 1.00 87.44 227 GLY A N 1
ATOM 1792 C CA . GLY A 1 227 ? 7.622 -12.812 -31.373 1.00 87.44 227 GLY A CA 1
ATOM 1793 C C . GLY A 1 227 ? 8.883 -13.487 -30.822 1.00 87.44 227 GLY A C 1
ATOM 1794 O O . GLY A 1 227 ? 8.851 -14.672 -30.514 1.00 87.44 227 GLY A O 1
ATOM 1795 N N . GLU A 1 228 ? 9.975 -12.738 -30.677 1.00 90.50 228 GLU A N 1
ATOM 1796 C CA . GLU A 1 228 ? 11.259 -13.222 -30.180 1.00 90.50 228 GLU A CA 1
ATOM 1797 C C . GLU A 1 228 ? 11.543 -12.653 -28.785 1.00 90.50 228 GLU A C 1
ATOM 1799 O O . GLU A 1 228 ? 11.205 -11.502 -28.486 1.00 90.50 228 GLU A O 1
ATOM 1804 N N . SER A 1 229 ? 12.195 -13.453 -27.944 1.00 94.25 229 SER A N 1
ATOM 1805 C CA . SER A 1 229 ? 12.558 -13.084 -26.574 1.00 94.25 229 SER A CA 1
ATOM 1806 C C . SER A 1 229 ? 14.020 -12.668 -26.491 1.00 94.25 229 SER A C 1
ATOM 1808 O O . SER A 1 229 ? 14.906 -13.342 -27.020 1.00 94.25 229 SER A O 1
ATOM 1810 N N . TYR A 1 230 ? 14.287 -11.579 -25.777 1.00 92.31 230 TYR A N 1
ATOM 1811 C CA . TYR A 1 230 ? 15.627 -11.048 -25.566 1.00 92.31 230 TYR A CA 1
ATOM 1812 C C . TYR A 1 230 ? 15.861 -10.757 -24.086 1.00 92.31 230 TYR A C 1
ATOM 1814 O O . TYR A 1 230 ? 15.004 -10.176 -23.422 1.00 92.31 230 TYR A O 1
ATOM 1822 N N . ARG A 1 231 ? 17.045 -11.114 -23.591 1.00 92.19 231 ARG A N 1
ATOM 1823 C CA . ARG A 1 231 ? 17.594 -10.617 -22.335 1.00 92.19 231 ARG A CA 1
ATOM 1824 C C . ARG A 1 231 ? 18.374 -9.346 -22.634 1.00 92.19 231 ARG A C 1
ATOM 1826 O O . ARG A 1 231 ? 19.224 -9.329 -23.525 1.00 92.19 231 ARG A O 1
ATOM 1833 N N . LEU A 1 232 ? 18.064 -8.293 -21.894 1.00 90.38 232 LEU A N 1
ATOM 1834 C CA . LEU A 1 232 ? 18.788 -7.034 -21.918 1.00 90.38 232 LEU A CA 1
ATOM 1835 C C . LEU A 1 232 ? 19.532 -6.897 -20.600 1.00 90.38 232 LEU A C 1
ATOM 1837 O O . LEU A 1 232 ? 18.913 -6.957 -19.542 1.00 90.38 232 LEU A O 1
ATOM 1841 N N . ASP A 1 233 ? 20.835 -6.692 -20.675 1.00 88.38 233 ASP A N 1
ATOM 1842 C CA . ASP A 1 233 ? 21.688 -6.522 -19.507 1.00 88.38 233 ASP A CA 1
ATOM 1843 C C . ASP A 1 233 ? 22.333 -5.142 -19.568 1.00 88.38 233 ASP A C 1
ATOM 1845 O O . ASP A 1 233 ? 23.120 -4.829 -20.473 1.00 88.38 233 ASP A O 1
ATOM 1849 N N . VAL A 1 234 ? 21.936 -4.273 -18.643 1.00 81.06 234 VAL A N 1
ATOM 1850 C CA . VAL A 1 234 ? 22.524 -2.947 -18.534 1.00 81.06 234 VAL A CA 1
ATOM 1851 C C . VAL A 1 234 ? 23.879 -3.071 -17.857 1.00 81.06 234 VAL A C 1
ATOM 1853 O O . VAL A 1 234 ? 23.991 -3.178 -16.635 1.00 81.06 234 VAL A O 1
ATOM 1856 N N . ASP A 1 235 ? 24.926 -2.955 -18.667 1.00 73.12 235 ASP A N 1
ATOM 1857 C CA . ASP A 1 235 ? 26.272 -2.741 -18.164 1.00 73.12 235 ASP A CA 1
ATOM 1858 C C . ASP A 1 235 ? 26.375 -1.319 -17.592 1.00 73.12 235 ASP A C 1
ATOM 1860 O O . ASP A 1 235 ? 26.615 -0.343 -18.310 1.00 73.12 235 ASP A O 1
ATOM 1864 N N . ARG A 1 236 ? 26.183 -1.198 -16.274 1.00 71.12 236 ARG A N 1
ATOM 1865 C CA . ARG A 1 236 ? 26.240 0.090 -15.569 1.00 71.12 236 ARG A CA 1
ATOM 1866 C C . ARG A 1 236 ? 27.583 0.804 -15.734 1.00 71.12 236 ARG A C 1
ATOM 1868 O O . ARG A 1 236 ? 27.616 2.022 -15.600 1.00 71.12 236 ARG A O 1
ATOM 1875 N N . THR A 1 237 ? 28.665 0.099 -16.077 1.00 68.25 237 THR A N 1
ATOM 1876 C CA . THR A 1 237 ? 29.975 0.724 -16.338 1.00 68.25 237 THR A CA 1
ATOM 1877 C C . THR A 1 237 ? 30.008 1.524 -17.642 1.00 68.25 237 THR A C 1
ATOM 1879 O O . THR A 1 237 ? 30.860 2.393 -17.813 1.00 68.25 237 THR A O 1
ATOM 1882 N N . ARG A 1 238 ? 29.062 1.269 -18.554 1.00 66.06 238 ARG A N 1
ATOM 1883 C CA . ARG A 1 238 ? 28.914 1.981 -19.835 1.00 66.06 238 ARG A CA 1
ATOM 1884 C C . ARG A 1 238 ? 27.905 3.123 -19.766 1.00 66.06 238 ARG A C 1
ATOM 1886 O O . ARG A 1 238 ? 27.689 3.815 -20.763 1.00 66.06 238 ARG A O 1
ATOM 1893 N N . LEU A 1 239 ? 27.264 3.319 -18.615 1.00 65.56 239 LEU A N 1
ATOM 1894 C CA . LEU A 1 239 ? 26.341 4.424 -18.413 1.00 65.56 239 LEU A CA 1
ATOM 1895 C C . LEU A 1 239 ? 27.110 5.714 -18.083 1.00 65.56 239 LEU A C 1
ATOM 1897 O O . LEU A 1 239 ? 28.096 5.676 -17.350 1.00 65.56 239 LEU A O 1
ATOM 1901 N N . PRO A 1 240 ? 26.647 6.879 -18.570 1.00 63.97 240 PRO A N 1
ATOM 1902 C CA . PRO A 1 240 ? 27.066 8.168 -18.028 1.00 63.97 240 PRO A CA 1
ATOM 1903 C C . PRO A 1 240 ? 26.862 8.199 -16.507 1.00 63.97 240 PRO A C 1
ATOM 1905 O O . PRO A 1 240 ? 25.834 7.716 -16.036 1.00 63.97 240 PRO A O 1
ATOM 1908 N N . ASN A 1 241 ? 27.786 8.810 -15.755 1.00 62.59 241 ASN A N 1
ATOM 1909 C CA . ASN A 1 241 ? 27.751 8.855 -14.281 1.00 62.59 241 ASN A CA 1
ATOM 1910 C C . ASN A 1 241 ? 26.392 9.291 -13.704 1.00 62.59 241 ASN A C 1
ATOM 1912 O O . ASN A 1 241 ? 25.955 8.757 -12.691 1.00 62.59 241 ASN A O 1
ATOM 1916 N N . GLU A 1 242 ? 25.701 10.212 -14.377 1.00 58.28 242 GLU A N 1
ATOM 1917 C CA . GLU A 1 242 ? 24.380 10.734 -13.996 1.00 58.28 242 GLU A CA 1
ATOM 1918 C C . GLU A 1 242 ? 23.260 9.678 -14.008 1.00 58.28 242 GLU A C 1
ATOM 1920 O O . GLU A 1 242 ? 22.227 9.868 -13.374 1.00 58.28 242 GLU A O 1
ATOM 1925 N N . LEU A 1 243 ? 23.452 8.573 -14.733 1.00 56.19 243 LEU A N 1
ATOM 1926 C CA . LEU A 1 243 ? 22.495 7.476 -14.872 1.00 56.19 243 LEU A CA 1
ATOM 1927 C C . LEU A 1 243 ? 22.907 6.240 -14.055 1.00 56.19 243 LEU A C 1
ATOM 1929 O O . LEU A 1 243 ? 22.111 5.326 -13.885 1.00 56.19 243 LEU A O 1
ATOM 1933 N N . VAL A 1 244 ? 24.128 6.184 -13.515 1.00 55.28 244 VAL A N 1
ATOM 1934 C CA . VAL A 1 244 ? 24.624 5.010 -12.765 1.00 55.28 244 VAL A CA 1
ATOM 1935 C C . VAL A 1 244 ? 23.811 4.758 -11.487 1.00 55.28 244 VAL A C 1
ATOM 1937 O O . VAL A 1 244 ? 23.659 3.610 -11.063 1.00 55.28 244 VAL A O 1
ATOM 1940 N N . THR A 1 245 ? 23.273 5.823 -10.887 1.00 52.50 245 THR A N 1
ATOM 1941 C CA . THR A 1 245 ? 22.443 5.779 -9.673 1.00 52.50 245 THR A CA 1
ATOM 1942 C C . THR A 1 245 ? 20.946 5.690 -9.955 1.00 52.50 245 THR A C 1
ATOM 1944 O O . THR A 1 245 ? 20.160 5.600 -9.013 1.00 52.50 245 THR A O 1
ATOM 1947 N N . ASP A 1 246 ? 20.531 5.744 -11.222 1.00 57.09 246 ASP A N 1
ATOM 1948 C CA . ASP A 1 246 ? 19.120 5.653 -11.576 1.00 57.09 246 ASP A CA 1
ATOM 1949 C C . ASP A 1 246 ? 18.587 4.237 -11.329 1.00 57.09 246 ASP A C 1
ATOM 1951 O O . ASP A 1 246 ? 19.265 3.232 -11.551 1.00 57.09 246 ASP A O 1
ATOM 1955 N N . LEU A 1 247 ? 17.321 4.158 -10.912 1.00 59.00 247 LEU A N 1
ATOM 1956 C CA . LEU A 1 247 ? 16.581 2.901 -10.913 1.00 59.00 247 LEU A CA 1
ATOM 1957 C C . LEU A 1 247 ? 16.532 2.326 -12.334 1.00 59.00 247 LEU A C 1
ATOM 1959 O O . LEU A 1 247 ? 16.368 3.059 -13.311 1.00 59.00 247 LEU A O 1
ATOM 1963 N N . ASP A 1 248 ? 16.570 1.000 -12.435 1.00 63.38 248 ASP A N 1
ATOM 1964 C CA . ASP A 1 248 ? 16.529 0.260 -13.701 1.00 63.38 248 ASP A CA 1
ATOM 1965 C C . ASP A 1 248 ? 15.367 0.718 -14.610 1.00 63.38 248 ASP A C 1
ATOM 1967 O O . ASP A 1 248 ? 15.530 0.945 -15.810 1.00 63.38 248 ASP A O 1
ATOM 1971 N N . VAL A 1 249 ? 14.200 0.994 -14.022 1.00 59.06 249 VAL A N 1
ATOM 1972 C CA . VAL A 1 249 ? 13.011 1.494 -14.736 1.00 59.06 249 VAL A CA 1
ATOM 1973 C C . VAL A 1 249 ? 13.205 2.868 -15.399 1.00 59.06 249 VAL A C 1
ATOM 1975 O O . VAL A 1 249 ? 12.551 3.168 -16.401 1.00 59.06 249 VAL A O 1
ATOM 1978 N N . SER A 1 250 ? 14.100 3.701 -14.869 1.00 61.03 250 SER A N 1
ATOM 1979 C CA . SER A 1 250 ? 14.414 5.036 -15.393 1.00 61.03 250 SER A CA 1
ATOM 1980 C C . SER A 1 250 ? 15.414 4.974 -16.545 1.00 61.03 250 SER A C 1
ATOM 1982 O O . SER A 1 250 ? 15.357 5.804 -17.455 1.00 61.03 250 SER A O 1
ATOM 1984 N N . LEU A 1 251 ? 16.286 3.963 -16.553 1.00 65.50 251 LEU A N 1
ATOM 1985 C CA . LEU A 1 251 ? 17.325 3.785 -17.566 1.00 65.50 251 LEU A CA 1
ATOM 1986 C C . LEU A 1 251 ? 16.739 3.528 -18.957 1.00 65.50 251 LEU A C 1
ATOM 1988 O O . LEU A 1 251 ? 17.102 4.207 -19.920 1.00 65.50 251 LEU A O 1
ATOM 1992 N N . LEU A 1 252 ? 15.769 2.616 -19.060 1.00 62.66 252 LEU A N 1
ATOM 1993 C CA . LEU A 1 252 ? 15.075 2.345 -20.326 1.00 62.66 252 LEU A CA 1
ATOM 1994 C C . LEU A 1 252 ? 14.212 3.529 -20.785 1.00 62.66 252 LEU A C 1
ATOM 1996 O O . LEU A 1 252 ? 14.144 3.820 -21.982 1.00 62.66 252 LEU A O 1
ATOM 2000 N N . GLN A 1 253 ? 13.590 4.237 -19.838 1.00 63.38 253 GLN A N 1
ATOM 2001 C CA . GLN A 1 253 ? 12.740 5.394 -20.116 1.00 63.38 253 GLN A CA 1
ATOM 2002 C C . GLN A 1 253 ? 13.536 6.554 -20.727 1.00 63.38 253 GLN A C 1
ATOM 2004 O O . GLN A 1 253 ? 13.148 7.085 -21.766 1.00 63.38 253 GLN A O 1
ATOM 2009 N N . LYS A 1 254 ? 14.650 6.942 -20.093 1.00 61.78 254 LYS A N 1
ATOM 2010 C CA . LYS A 1 254 ? 15.442 8.115 -20.493 1.00 61.78 254 LYS A CA 1
ATOM 2011 C C . LYS A 1 254 ? 16.201 7.906 -21.807 1.00 61.78 254 LYS A C 1
ATOM 2013 O O . LYS A 1 254 ? 16.389 8.866 -22.545 1.00 61.78 254 LYS A O 1
ATOM 2018 N N . LYS A 1 255 ? 16.646 6.679 -22.101 1.00 60.31 255 LYS A N 1
ATOM 2019 C CA . LYS A 1 255 ? 17.485 6.390 -23.279 1.00 60.31 255 LYS A CA 1
ATOM 2020 C C . LYS A 1 255 ? 16.703 5.967 -24.524 1.00 60.31 255 LYS A C 1
ATOM 2022 O O . LYS A 1 255 ? 17.083 6.383 -25.612 1.00 60.31 255 LYS A O 1
ATOM 2027 N N . ASN A 1 256 ? 15.656 5.147 -24.383 1.00 53.00 256 ASN A N 1
ATOM 2028 C CA . ASN A 1 256 ? 15.155 4.357 -25.520 1.00 53.00 256 ASN A CA 1
ATOM 2029 C C . ASN A 1 256 ? 13.6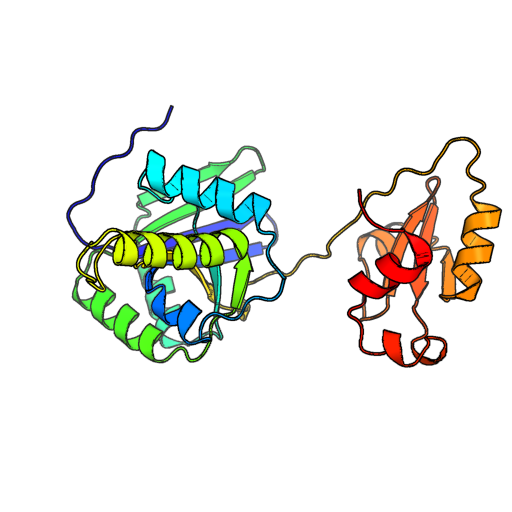55 4.500 -25.802 1.00 53.00 256 ASN A C 1
ATOM 2031 O O . ASN A 1 256 ? 13.243 4.306 -26.942 1.00 53.00 256 ASN A O 1
ATOM 2035 N N . LEU A 1 257 ? 12.836 4.813 -24.794 1.00 53.41 257 LEU A N 1
ATOM 2036 C CA . LEU A 1 257 ? 11.374 4.824 -24.947 1.00 53.41 257 LEU A CA 1
ATOM 2037 C C . LEU A 1 257 ? 10.780 6.224 -25.162 1.00 53.41 257 LEU A C 1
ATOM 2039 O O . LEU A 1 257 ? 9.641 6.329 -25.609 1.00 53.41 257 LEU A O 1
ATOM 2043 N N . GLY A 1 258 ? 11.548 7.286 -24.892 1.00 50.34 258 GLY A N 1
ATOM 2044 C CA . GLY A 1 258 ? 11.057 8.666 -24.951 1.00 50.34 258 GLY A CA 1
ATOM 2045 C C . GLY A 1 258 ? 10.006 8.956 -23.874 1.00 50.34 258 GLY A C 1
ATOM 2046 O O . GLY A 1 258 ? 9.597 8.070 -23.127 1.00 50.34 258 GLY A O 1
ATOM 2047 N N . THR A 1 259 ? 9.581 10.211 -23.737 1.00 39.12 259 THR A N 1
ATOM 2048 C CA . THR A 1 259 ? 8.563 10.605 -22.751 1.00 39.12 259 THR A CA 1
ATOM 2049 C C . THR A 1 259 ? 7.229 9.929 -23.073 1.00 39.12 259 THR A C 1
ATOM 2051 O O . THR A 1 259 ? 6.731 10.062 -24.190 1.00 39.12 259 THR A O 1
ATOM 2054 N N . VAL A 1 260 ? 6.635 9.224 -22.101 1.00 40.12 260 VAL A N 1
ATOM 2055 C CA . VAL A 1 260 ? 5.242 8.769 -22.221 1.00 40.12 260 VAL A CA 1
ATOM 2056 C C . VAL A 1 260 ? 4.376 10.026 -22.307 1.00 40.12 260 VAL A C 1
ATOM 2058 O O . VAL A 1 260 ? 4.391 10.836 -21.380 1.00 40.12 260 VAL A O 1
ATOM 2061 N N . THR A 1 261 ? 3.705 10.216 -23.442 1.00 32.47 261 THR A N 1
ATOM 2062 C CA . THR A 1 261 ? 2.655 11.232 -23.609 1.00 32.47 261 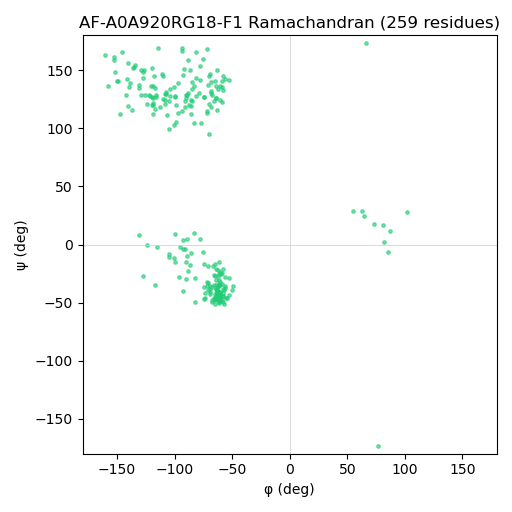THR A CA 1
ATOM 2063 C C . THR A 1 261 ? 1.306 10.630 -23.266 1.00 32.47 261 THR A C 1
ATOM 2065 O O . THR A 1 261 ? 1.112 9.427 -23.558 1.00 32.47 261 THR A O 1
#

pLDDT: mean 87.05, std 12.43, range [32.47, 98.25]

Secondary structure (DSSP, 8-state):
--------S--EEEEEEEETTEEEEEEEEEEETHHHHTT-EE-SS---HHHHHHHHHHHHHH-S--SPEEEEE---HHHHHHHHHHHTSPPSEEEE-TTS-EEEEEEE--HHHHHHHHHHHTT---EEEEE-HHHHHHHHHHHHHHHHTTPPP-TTSGGGEEEEEEEEGGG----------PPPTT--HHHHHHHHTTTSEEEEE--HHHHHH---STTEEEEEETTEEEEEE--GGGS-HHHHTS-HHHHHIIIII----

Mean predicted aligned error: 8.32 Å